Protein AF-A0A2Z6LZP5-F1 (afdb_monomer_lite)

InterPro domains:
  IPR003135 ATP-grasp fold, ATP-dependent carboxylate-amine ligase-type [PF02222] (182-240)
  IPR011761 ATP-grasp fold [PS50975] (180-235)
  IPR013815 ATP-grasp fold, subdomain 1 [G3DSA:3.30.1490.20] (185-241)
  IPR016185 Pre-ATP-grasp domain superfamily [SSF52440] (74-172)
  IPR054350 PurT/PurK-like, preATP-grasp domain [PF22660] (79-174)

Radius of gyration: 32.31 Å; chains: 1; bounding box: 86×67×64 Å

Secondary structure (DSSP, 8-state):
-----------------------------------------------------------------------PPPPSSPEEEE--SHHHHHHHHHHHHTT--EEEEES-TT-TTTTT-SEEEES-TT-HHHHHHHHTT-SEEEES-TTS-HHHHHHHHHTT--BSS-HHHHHHHTSHHHHHHHHHTTT----------SHHHHHHHHHHH-S-EEEE-SSS--TTTTEEEESSGGGGHHHH-

Sequence (241 aa):
MLHTLHTVSSGHTPTSFFPFKSSSVAFHMDQPHLLSFKPKHSHQQPNLTYQASSQQQYPNAVSPRNEESCVHGPSEIIVGVLGGGQLGRMLCQAASEMAIKVIVLDPQENCPASSLAYQHMVGSFDDSTTVQEFAKRCGVLTFEIEHVDAATLEKLEKQGVECQPKASTVRIIQDKYQQKVHFSQHDIPLPEFSRIEDLEGAKKVGERFGYPLMIKSRRLAYDGRGNAVAKSEEELSSAVD

pLDDT: mean 75.95, std 29.01, range [23.55, 98.25]

Organism: Trifolium subterraneum (NCBI:txid3900)

Structure (mmCIF, N/CA/C/O backbone):
data_AF-A0A2Z6LZP5-F1
#
_entry.id   AF-A0A2Z6LZP5-F1
#
loop_
_atom_site.group_PDB
_atom_site.id
_atom_site.type_symbol
_atom_site.label_atom_id
_atom_site.label_alt_id
_atom_site.label_comp_id
_atom_site.label_asym_id
_atom_site.label_entity_id
_atom_site.label_seq_id
_atom_site.pdbx_PDB_ins_code
_atom_site.Cartn_x
_atom_site.Cartn_y
_atom_site.Cartn_z
_atom_site.occupancy
_atom_site.B_iso_or_equiv
_atom_site.auth_seq_id
_atom_site.auth_comp_id
_atom_site.auth_asym_id
_atom_site.auth_atom_id
_atom_site.pdbx_PDB_model_num
ATOM 1 N N . MET A 1 1 ? 14.287 8.177 -15.301 1.00 38.81 1 MET A N 1
ATOM 2 C CA . MET A 1 1 ? 13.022 8.945 -15.049 1.00 38.81 1 MET A CA 1
ATOM 3 C C . MET A 1 1 ? 12.217 9.118 -16.360 1.00 38.81 1 MET A C 1
ATOM 5 O O . MET A 1 1 ? 12.856 9.076 -17.395 1.00 38.81 1 MET A O 1
ATOM 9 N N . LEU A 1 2 ? 10.868 9.261 -16.347 1.00 30.59 2 LEU A N 1
ATOM 10 C CA . LEU A 1 2 ? 9.924 9.630 -17.458 1.00 30.59 2 LEU A CA 1
ATOM 11 C C . LEU A 1 2 ? 9.107 8.533 -18.240 1.00 30.59 2 LEU A C 1
ATOM 13 O O . LEU A 1 2 ? 8.684 7.565 -17.619 1.00 30.59 2 LEU A O 1
ATOM 17 N N . HIS A 1 3 ? 8.698 8.797 -19.508 1.00 32.59 3 HIS A N 1
ATOM 18 C CA . HIS A 1 3 ? 7.449 8.320 -20.164 1.00 32.59 3 HIS A CA 1
ATOM 19 C C . HIS A 1 3 ? 7.547 7.233 -21.286 1.00 32.59 3 HIS A C 1
ATOM 21 O O . HIS A 1 3 ? 7.791 6.092 -20.930 1.00 32.59 3 HIS A O 1
ATOM 27 N N . THR A 1 4 ? 7.314 7.378 -22.611 1.00 39.22 4 THR A N 1
ATOM 28 C CA . THR A 1 4 ? 7.171 8.546 -23.525 1.00 39.22 4 THR A CA 1
ATOM 29 C C . THR A 1 4 ? 5.840 8.589 -24.343 1.00 39.22 4 THR A C 1
ATOM 31 O O . THR A 1 4 ? 4.853 8.999 -23.738 1.00 39.22 4 THR A O 1
ATOM 34 N N . LEU A 1 5 ? 5.749 8.290 -25.664 1.00 39.75 5 LEU A N 1
ATOM 35 C CA . LEU A 1 5 ? 4.696 8.868 -26.561 1.00 39.75 5 LEU A CA 1
ATOM 36 C C . LEU A 1 5 ? 4.228 8.038 -27.794 1.00 39.75 5 LEU A C 1
ATOM 38 O O . LEU A 1 5 ? 4.950 7.170 -28.270 1.00 39.75 5 LEU A O 1
ATOM 42 N N . HIS A 1 6 ? 3.057 8.416 -28.351 1.00 30.19 6 HIS A N 1
ATOM 43 C CA . HIS A 1 6 ? 2.556 8.150 -29.727 1.00 30.19 6 HIS A CA 1
ATOM 44 C C . HIS A 1 6 ? 2.793 9.381 -30.650 1.00 30.19 6 HIS A C 1
ATOM 46 O O . HIS A 1 6 ? 3.113 10.465 -30.163 1.00 30.19 6 HIS A O 1
ATOM 52 N N . THR A 1 7 ? 2.631 9.246 -31.974 1.00 29.09 7 THR A N 1
ATOM 53 C CA . THR A 1 7 ? 3.051 10.239 -32.993 1.00 29.09 7 THR A CA 1
ATOM 54 C C . THR A 1 7 ? 1.959 11.200 -33.501 1.00 29.09 7 THR A C 1
ATOM 56 O O . THR A 1 7 ? 0.814 10.805 -33.705 1.00 29.09 7 THR A O 1
ATOM 59 N N . VAL A 1 8 ? 2.344 12.453 -33.805 1.00 30.64 8 VAL A N 1
ATOM 60 C CA . VAL A 1 8 ? 1.577 13.449 -34.594 1.00 30.64 8 VAL A CA 1
ATOM 61 C C . VAL A 1 8 ? 2.549 14.239 -35.496 1.00 30.64 8 VAL A C 1
ATOM 63 O O . VAL A 1 8 ? 3.723 14.380 -35.159 1.00 30.64 8 VAL A O 1
ATOM 66 N N . SER A 1 9 ? 2.076 14.708 -36.658 1.00 28.09 9 SER A N 1
ATOM 67 C CA . SER A 1 9 ? 2.884 15.377 -37.698 1.00 28.09 9 SER A CA 1
ATOM 68 C C . SER A 1 9 ? 3.398 16.778 -37.314 1.00 28.09 9 SER A C 1
ATOM 70 O O . SER A 1 9 ? 2.881 17.422 -36.402 1.00 28.09 9 SER A O 1
ATOM 72 N N . SER A 1 10 ? 4.416 17.256 -38.034 1.00 32.84 10 SER A N 1
ATOM 73 C CA . SER A 1 10 ? 5.203 18.455 -37.728 1.00 32.84 10 SER A CA 1
ATOM 74 C C . SER A 1 10 ? 4.768 19.731 -38.469 1.00 32.84 10 SER A C 1
ATOM 76 O O . SER A 1 10 ? 4.212 19.702 -39.565 1.00 32.84 10 SER A O 1
ATOM 78 N N . GLY A 1 11 ? 5.102 20.878 -37.869 1.00 25.11 11 GLY A N 1
ATOM 79 C CA . GLY A 1 11 ? 5.057 22.217 -38.464 1.00 25.11 11 GLY A CA 1
ATOM 80 C C . GLY A 1 11 ? 5.984 23.158 -37.682 1.00 25.11 11 GLY A 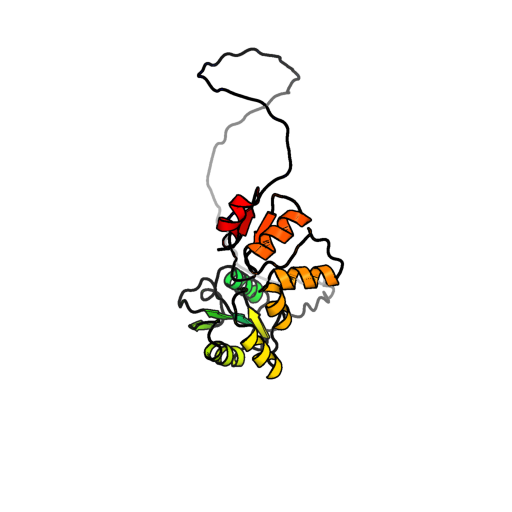C 1
ATOM 81 O O . GLY A 1 11 ? 6.156 22.985 -36.476 1.00 25.11 11 GLY A O 1
ATOM 82 N N . HIS A 1 12 ? 6.637 24.112 -38.348 1.00 29.81 12 HIS A N 1
ATOM 83 C CA . HIS A 1 12 ? 7.703 24.938 -37.760 1.00 29.81 12 HIS A CA 1
ATOM 84 C C . HIS A 1 12 ? 7.385 26.439 -37.834 1.00 29.81 12 HIS A C 1
ATOM 86 O O . HIS A 1 12 ? 7.243 26.944 -38.937 1.00 29.81 12 HIS A O 1
ATOM 92 N N . THR A 1 13 ? 7.384 27.105 -36.662 1.00 29.97 13 THR A N 1
ATOM 93 C CA . THR A 1 13 ? 7.957 28.449 -36.336 1.00 29.97 13 THR A CA 1
ATOM 94 C C . THR A 1 13 ? 7.671 29.693 -37.218 1.00 29.97 13 THR A C 1
ATOM 96 O O . THR A 1 13 ? 7.392 29.555 -38.400 1.00 29.97 13 THR A O 1
ATOM 99 N N . PRO A 1 14 ? 7.895 30.942 -36.735 1.00 37.12 14 PRO A N 1
ATOM 100 C CA . PRO A 1 14 ? 8.129 31.427 -35.364 1.00 37.12 14 PRO A CA 1
ATOM 101 C C . PRO A 1 14 ? 7.100 32.502 -34.918 1.00 37.12 14 PRO A C 1
ATOM 103 O O . PRO A 1 14 ? 6.197 32.880 -35.658 1.00 37.12 14 PRO A O 1
ATOM 106 N N . THR A 1 15 ? 7.253 33.037 -33.703 1.00 26.67 15 THR A N 1
ATOM 107 C CA . THR A 1 15 ? 6.444 34.149 -33.160 1.00 26.67 15 THR A CA 1
ATOM 108 C C . THR A 1 15 ? 7.071 35.529 -33.390 1.00 26.67 15 THR A C 1
ATOM 110 O O . THR A 1 15 ? 8.252 35.719 -33.101 1.00 26.67 15 THR A O 1
ATOM 113 N N . SER A 1 16 ? 6.261 36.527 -33.763 1.00 27.62 16 SER A N 1
ATOM 114 C CA . SER A 1 16 ? 6.603 37.962 -33.708 1.00 27.62 16 SER A CA 1
ATOM 115 C C . SER A 1 16 ? 5.388 38.822 -33.300 1.00 27.62 16 SER A C 1
ATOM 117 O O . SER A 1 16 ? 4.273 38.316 -33.197 1.00 27.62 16 SER A O 1
ATOM 119 N N . PHE A 1 17 ? 5.605 40.108 -33.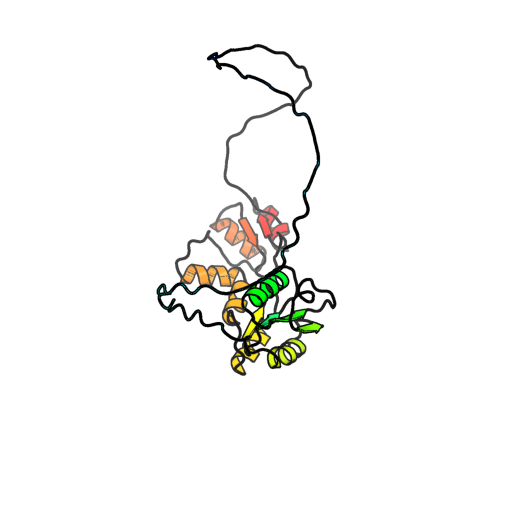002 1.00 25.72 17 PHE A N 1
ATOM 120 C CA . PHE A 1 17 ? 4.623 41.003 -32.359 1.00 25.72 17 PHE A CA 1
ATOM 121 C C . PHE A 1 17 ? 3.464 41.487 -33.268 1.00 25.72 17 PHE A C 1
ATOM 123 O O . PHE A 1 17 ? 3.626 41.574 -34.479 1.00 25.72 17 PHE A O 1
ATOM 130 N N . PHE A 1 18 ? 2.340 41.838 -32.609 1.00 26.00 18 PHE A N 1
ATOM 131 C CA . PHE A 1 18 ? 1.276 42.840 -32.891 1.00 26.00 18 PHE A CA 1
ATOM 132 C C . PHE A 1 18 ? 1.229 43.581 -34.262 1.00 26.00 18 PHE A C 1
ATOM 134 O O . PHE A 1 18 ? 2.281 43.969 -34.763 1.00 26.00 18 PHE A O 1
ATOM 141 N N . PRO A 1 19 ? 0.031 43.968 -34.793 1.00 29.34 19 PRO A N 1
ATOM 142 C CA . PRO A 1 19 ? -1.140 44.391 -34.004 1.00 29.34 19 PRO A CA 1
ATOM 143 C C . PRO A 1 19 ? -2.544 43.974 -34.520 1.00 29.34 19 PRO A C 1
ATOM 145 O O . PRO A 1 19 ? -2.727 43.263 -35.502 1.00 29.34 19 PRO A O 1
ATOM 148 N N . PHE A 1 20 ? -3.553 44.494 -33.818 1.00 27.72 20 PHE A N 1
ATOM 149 C CA . PHE A 1 20 ? -4.999 44.410 -34.052 1.00 27.72 20 PHE A CA 1
ATOM 150 C C . PHE A 1 20 ? -5.454 45.004 -35.407 1.00 27.72 20 PHE A C 1
ATOM 152 O O . PHE A 1 20 ? -5.112 46.149 -35.713 1.00 27.72 20 PHE A O 1
ATOM 159 N N . LYS A 1 21 ? -6.338 44.316 -36.151 1.00 25.70 21 LYS A N 1
ATOM 160 C CA . LYS A 1 21 ? -7.346 44.968 -37.018 1.00 25.70 21 LYS A CA 1
ATOM 161 C C . LYS A 1 21 ? -8.521 44.048 -37.372 1.00 25.70 21 LYS A C 1
ATOM 163 O O . LYS A 1 21 ? -8.384 42.833 -37.396 1.00 25.70 21 LYS A O 1
ATOM 168 N N . SER A 1 22 ? -9.678 44.664 -37.615 1.00 26.55 22 SER A N 1
ATOM 169 C CA . SER A 1 22 ? -10.965 44.000 -37.860 1.00 26.55 22 SER A CA 1
ATOM 170 C C . SER A 1 22 ? -11.285 43.877 -39.353 1.00 26.55 22 SER A C 1
ATOM 172 O O . SER A 1 22 ? -10.973 44.781 -40.128 1.00 26.55 22 SER A O 1
ATOM 174 N N . SER A 1 23 ? -11.989 42.808 -39.725 1.00 27.50 23 SER A N 1
ATOM 175 C CA . SER A 1 23 ? -12.936 42.800 -40.847 1.00 27.50 23 SER A CA 1
ATOM 176 C C . SER A 1 23 ? -14.073 41.823 -40.527 1.00 27.50 23 SER A C 1
ATOM 178 O O . SER A 1 23 ? -13.865 40.856 -39.794 1.00 27.50 23 SER A O 1
ATOM 180 N N . SER A 1 24 ? -15.285 42.109 -41.002 1.00 24.14 24 SER A N 1
ATOM 181 C CA . SER A 1 24 ? -16.506 41.390 -40.627 1.00 24.14 24 SER A CA 1
ATOM 182 C C . SER A 1 24 ? -17.051 40.517 -41.756 1.00 24.14 24 SER A C 1
ATOM 184 O O . SER A 1 24 ? -16.967 40.864 -42.931 1.00 24.14 24 SER A O 1
ATOM 186 N N . VAL A 1 25 ? -17.726 39.433 -41.372 1.00 25.88 25 VAL A N 1
ATOM 187 C CA . VAL A 1 25 ? -18.829 38.851 -42.145 1.00 25.88 25 VAL A CA 1
ATOM 188 C C . VAL A 1 25 ? -20.002 38.720 -41.180 1.00 25.88 25 VAL A C 1
ATOM 190 O O . VAL A 1 25 ? -19.838 38.204 -40.076 1.00 25.88 25 VAL A O 1
ATOM 193 N N . ALA A 1 26 ? -21.163 39.249 -41.560 1.00 24.47 26 ALA A N 1
ATOM 194 C CA . ALA A 1 26 ? -22.356 39.246 -40.722 1.00 24.47 26 ALA A CA 1
ATOM 195 C C . ALA A 1 26 ? -23.309 38.115 -41.123 1.00 24.47 26 ALA A C 1
ATOM 197 O O . ALA A 1 26 ? -23.473 37.831 -42.307 1.00 24.47 26 ALA A O 1
ATOM 198 N N . PHE A 1 27 ? -24.000 37.549 -40.135 1.00 25.12 27 PHE A N 1
ATOM 199 C CA . PHE A 1 27 ? -25.287 36.884 -40.324 1.00 25.12 27 PHE A CA 1
ATOM 200 C C . PHE A 1 27 ? -26.298 37.496 -39.352 1.00 25.12 27 PHE A C 1
ATOM 202 O O . PHE A 1 27 ? -25.933 37.962 -38.273 1.00 25.12 27 PHE A O 1
ATOM 209 N N . HIS A 1 28 ? -27.554 37.571 -39.784 1.00 23.55 28 HIS A N 1
ATOM 210 C CA . HIS A 1 28 ? -28.566 38.466 -39.230 1.00 23.55 28 HIS A CA 1
ATOM 211 C C . HIS A 1 28 ? -29.926 37.764 -39.218 1.00 23.55 28 HIS A C 1
ATOM 213 O O . HIS A 1 28 ? -30.346 37.248 -40.251 1.00 23.55 28 HIS A O 1
ATOM 219 N N . MET A 1 29 ? -30.587 37.744 -38.058 1.00 25.78 29 MET A N 1
ATOM 220 C CA . MET A 1 29 ? -32.018 37.463 -37.885 1.00 25.78 29 MET A CA 1
ATOM 221 C C . MET A 1 29 ? -32.476 38.002 -36.518 1.00 25.78 29 MET A C 1
ATOM 223 O O . MET A 1 29 ? -31.673 38.098 -35.587 1.00 25.78 29 MET A O 1
ATOM 227 N N . ASP A 1 30 ? -33.741 38.412 -36.429 1.00 26.77 30 ASP A N 1
ATOM 228 C CA . ASP A 1 30 ? -34.213 39.385 -35.434 1.00 26.77 30 ASP A CA 1
ATOM 229 C C . ASP A 1 30 ? -34.651 38.836 -34.063 1.00 26.77 30 ASP A C 1
ATOM 231 O O . ASP A 1 30 ? -35.022 37.674 -33.898 1.00 26.77 30 ASP A O 1
ATOM 235 N N . GLN A 1 31 ? -34.702 39.752 -33.088 1.00 34.59 31 GLN A N 1
ATOM 236 C CA . GLN A 1 31 ? -35.501 39.637 -31.862 1.00 34.59 31 GLN A CA 1
ATOM 237 C C . GLN A 1 31 ? -36.771 40.503 -31.943 1.00 34.59 31 GLN A C 1
ATOM 239 O O . GLN A 1 31 ? -36.709 41.614 -32.470 1.00 34.59 31 GLN A O 1
ATOM 244 N N . PRO A 1 32 ? -37.857 40.106 -31.255 1.00 35.53 32 PRO A N 1
ATOM 245 C CA . PRO A 1 32 ? -38.904 41.032 -30.823 1.00 35.53 32 PRO A CA 1
ATOM 246 C C . PRO A 1 32 ? -38.826 41.358 -29.312 1.00 35.53 32 PRO A C 1
ATOM 248 O O . PRO A 1 32 ? -39.168 40.542 -28.465 1.00 35.53 32 PRO A O 1
ATOM 251 N N . HIS A 1 33 ? -38.443 42.604 -29.020 1.00 28.67 33 HIS A N 1
ATOM 252 C CA . HIS A 1 33 ? -38.922 43.483 -27.931 1.00 28.67 33 HIS A CA 1
ATOM 253 C C . HIS A 1 33 ? -38.911 43.040 -26.445 1.00 28.67 33 HIS A C 1
ATOM 255 O O . HIS A 1 33 ? -39.724 42.241 -25.987 1.00 28.67 33 HIS A O 1
ATOM 261 N N . LEU A 1 34 ? -38.128 43.770 -25.634 1.00 24.89 34 LEU A N 1
ATOM 262 C CA . LEU A 1 34 ? -38.384 43.951 -24.196 1.00 24.89 34 LEU A CA 1
ATOM 263 C C . LEU A 1 34 ? -39.475 45.010 -23.941 1.00 24.89 34 LEU A C 1
ATOM 265 O O . LEU A 1 34 ? -39.556 46.013 -24.649 1.00 24.89 34 LEU A O 1
ATOM 269 N N . LEU A 1 35 ? -40.175 44.875 -22.810 1.00 25.08 35 LEU A N 1
ATOM 270 C CA . LEU A 1 35 ? -40.745 45.999 -22.056 1.00 25.08 35 LEU A CA 1
ATOM 271 C C . LEU A 1 35 ? -40.148 46.022 -20.640 1.00 25.08 35 LEU A C 1
ATOM 273 O O . LEU A 1 35 ? -39.808 44.981 -20.083 1.00 25.08 35 LEU A O 1
ATOM 277 N N . SER A 1 36 ? -39.977 47.219 -20.075 1.00 25.73 36 SER A N 1
ATOM 278 C CA . SER A 1 36 ? -39.199 47.461 -18.851 1.00 25.73 36 SER A CA 1
ATOM 279 C C . SER A 1 36 ? -40.012 48.223 -17.810 1.00 25.73 36 SER A C 1
ATOM 281 O O . SER A 1 36 ? -40.661 49.210 -18.152 1.00 25.73 36 SER A O 1
ATOM 283 N N . PHE A 1 37 ? -39.927 47.816 -16.539 1.00 25.64 37 PHE A N 1
ATOM 284 C CA . PHE A 1 37 ? -40.420 48.593 -15.398 1.00 25.64 37 PHE A CA 1
ATOM 285 C C . PHE A 1 37 ? -39.475 48.505 -14.190 1.00 25.64 37 PHE A C 1
ATOM 287 O O . PHE A 1 37 ? -38.773 47.515 -13.992 1.00 25.64 37 PHE A O 1
ATOM 294 N N . LYS A 1 38 ? -39.430 49.585 -13.398 1.00 27.95 38 LYS A N 1
ATOM 295 C CA . LYS A 1 38 ? -38.502 49.778 -12.266 1.00 27.95 38 LYS A CA 1
ATOM 296 C C . LYS A 1 38 ? -39.159 49.432 -10.915 1.00 27.95 38 LYS A C 1
ATOM 298 O O . LYS A 1 38 ? -40.362 49.644 -10.774 1.00 27.95 38 LYS A O 1
ATOM 303 N N . PRO A 1 39 ? -38.390 48.976 -9.906 1.00 34.12 39 PRO A N 1
ATOM 304 C CA . PRO A 1 39 ? -38.912 48.628 -8.581 1.00 34.12 39 PRO A CA 1
ATOM 305 C C . PRO A 1 39 ? -39.214 49.862 -7.716 1.00 34.12 39 PRO A C 1
ATOM 307 O O . PRO A 1 39 ? -38.564 50.901 -7.862 1.00 34.12 39 PRO A O 1
ATOM 310 N N . LYS A 1 40 ? -40.157 49.738 -6.767 1.00 26.38 40 LYS A N 1
ATOM 311 C CA . LYS A 1 40 ? -40.421 50.760 -5.737 1.00 26.38 40 LYS A CA 1
ATOM 312 C C . LYS A 1 40 ? -41.258 50.228 -4.557 1.00 26.38 40 LYS A C 1
ATOM 314 O O . LYS A 1 40 ? -42.334 49.701 -4.799 1.00 26.38 40 LYS A O 1
ATOM 319 N N . HIS A 1 41 ? -40.806 50.512 -3.324 1.00 29.45 41 HIS A N 1
ATOM 320 C CA . HIS A 1 41 ? -41.516 50.347 -2.030 1.00 29.45 41 HIS A CA 1
ATOM 321 C C . HIS A 1 41 ? -41.903 48.900 -1.618 1.00 29.45 41 HIS A C 1
ATOM 323 O O . HIS A 1 41 ? -42.084 48.040 -2.466 1.00 29.45 41 HIS A O 1
ATOM 329 N N . SER A 1 42 ? -42.076 48.546 -0.335 1.00 28.09 42 SER A N 1
ATOM 330 C CA . SER A 1 42 ? -41.466 49.014 0.935 1.00 28.09 42 SER A CA 1
ATOM 331 C C . SER A 1 42 ? -41.785 48.001 2.056 1.00 28.09 42 SER A C 1
ATOM 333 O O . SER A 1 42 ? -42.776 47.284 1.955 1.00 28.09 42 SER A O 1
ATOM 335 N N . HIS A 1 43 ? -40.998 47.948 3.139 1.00 30.67 43 HIS A N 1
ATOM 336 C CA . HIS A 1 43 ? -41.269 47.054 4.280 1.00 30.67 43 HIS A CA 1
ATOM 337 C C . HIS A 1 43 ? -42.615 47.325 4.973 1.00 30.67 43 HIS A C 1
ATOM 339 O O . HIS A 1 43 ? -42.885 48.464 5.347 1.00 30.67 43 HIS A O 1
ATOM 345 N N . GLN A 1 44 ? -43.344 46.252 5.300 1.00 28.48 44 GLN A N 1
ATOM 346 C CA . GLN A 1 44 ? -44.074 46.093 6.568 1.00 28.48 44 GLN A CA 1
ATOM 347 C C . GLN A 1 44 ? -44.404 44.606 6.806 1.00 28.48 44 GLN A C 1
ATOM 349 O O . GLN A 1 44 ? -44.924 43.937 5.918 1.00 28.48 44 GLN A O 1
ATOM 354 N N . GLN A 1 45 ? -44.099 44.088 8.001 1.00 31.48 45 GLN A N 1
ATOM 355 C CA . GLN A 1 45 ? -44.578 42.784 8.480 1.00 31.48 45 GLN A CA 1
ATOM 356 C C . GLN A 1 45 ? -45.701 43.011 9.505 1.00 31.48 45 GLN A C 1
ATOM 358 O O . GLN A 1 45 ? -45.466 43.722 10.485 1.00 31.48 45 GLN A O 1
ATOM 363 N N . PRO A 1 46 ? -46.889 42.404 9.344 1.00 32.16 46 PRO A N 1
ATOM 364 C CA . PRO A 1 46 ? -47.867 42.316 10.419 1.00 32.16 46 PRO A CA 1
ATOM 365 C C . PRO A 1 46 ? -47.533 41.139 11.350 1.00 32.16 46 PRO A C 1
ATOM 367 O O . PRO A 1 46 ? -47.413 39.998 10.906 1.00 32.16 46 PRO A O 1
ATOM 370 N N . ASN A 1 47 ? -47.424 41.403 12.654 1.00 36.12 47 ASN A N 1
ATOM 371 C CA . ASN A 1 47 ? -47.473 40.346 13.667 1.00 36.12 47 ASN A CA 1
ATOM 372 C C . ASN A 1 47 ? -48.913 39.833 13.800 1.00 36.12 47 ASN A C 1
ATOM 374 O O . ASN A 1 47 ? -49.831 40.639 13.941 1.00 36.12 47 ASN A O 1
ATOM 378 N N . LEU A 1 48 ? -49.100 38.511 13.842 1.00 28.34 48 LEU A N 1
ATOM 379 C CA . LEU A 1 48 ? -50.356 37.887 14.263 1.00 28.34 48 LEU A CA 1
ATOM 380 C C . LEU A 1 48 ? -50.077 36.773 15.274 1.00 28.34 48 LEU A C 1
ATOM 382 O O . LEU A 1 48 ? -49.602 35.691 14.938 1.00 28.34 48 LEU A O 1
ATOM 386 N N . THR A 1 49 ? -50.378 37.073 16.534 1.00 28.80 49 THR A N 1
ATOM 387 C CA . THR A 1 49 ? -50.405 36.126 17.649 1.00 28.80 49 THR A CA 1
ATOM 388 C C . THR A 1 49 ? -51.527 35.107 17.471 1.00 28.80 49 THR A C 1
ATOM 390 O O . THR A 1 49 ? -52.652 35.467 17.136 1.00 28.80 49 THR A O 1
ATOM 393 N N . TYR A 1 50 ? -51.246 33.842 17.786 1.00 26.52 50 TYR A N 1
ATOM 394 C CA . TYR A 1 50 ? -52.270 32.807 17.932 1.00 26.52 50 TYR A CA 1
ATOM 395 C C . TYR A 1 50 ? -52.540 32.529 19.413 1.00 26.52 50 TYR A C 1
ATOM 397 O O . TYR A 1 50 ? -51.639 32.138 20.155 1.00 26.52 50 TYR A O 1
ATOM 405 N N . GLN A 1 51 ? -53.795 32.694 19.830 1.00 31.77 51 GLN A N 1
ATOM 406 C CA . GLN A 1 51 ? -54.339 32.066 21.035 1.00 31.77 51 GLN A CA 1
ATOM 407 C C . GLN A 1 51 ? -55.250 30.898 20.635 1.00 31.77 51 GLN A C 1
ATOM 409 O O . GLN A 1 51 ? -55.756 30.836 19.515 1.00 31.77 51 GLN A O 1
ATOM 414 N N . ALA A 1 52 ? -55.398 29.930 21.536 1.00 31.44 52 ALA A N 1
ATOM 415 C CA . ALA A 1 52 ? -56.051 28.656 21.255 1.00 31.44 52 ALA A CA 1
ATOM 416 C C . ALA A 1 52 ? -57.588 28.737 21.308 1.00 31.44 52 ALA A C 1
ATOM 418 O O . ALA A 1 52 ? -58.144 29.587 22.002 1.00 31.44 52 ALA A O 1
ATOM 419 N N . SER A 1 53 ? -58.281 27.751 20.722 1.00 30.08 53 SER A N 1
ATOM 420 C CA . SER A 1 53 ? -58.945 26.697 21.525 1.00 30.08 53 SER A CA 1
ATOM 421 C C . SER A 1 53 ? -59.921 25.810 20.730 1.00 30.08 53 SER A C 1
ATOM 423 O O . SER A 1 53 ? -60.378 26.160 19.646 1.00 30.08 53 SER A O 1
ATOM 425 N N . SER A 1 54 ? -60.307 24.699 21.372 1.00 31.50 54 SER A N 1
ATOM 426 C CA . SER A 1 54 ? -61.456 23.825 21.071 1.00 31.50 54 SER A CA 1
ATOM 427 C C . SER A 1 54 ? -61.337 22.842 19.893 1.00 31.50 54 SER A C 1
ATOM 429 O O . SER A 1 54 ? -60.415 22.891 19.085 1.00 31.50 54 SER A O 1
ATOM 431 N N . GLN A 1 55 ? -62.225 21.843 19.907 1.00 41.28 55 GLN A N 1
ATOM 432 C CA . GLN A 1 55 ? -62.115 20.575 19.179 1.00 41.28 55 GLN A CA 1
ATOM 433 C C . GLN A 1 55 ? -63.170 20.478 18.070 1.00 41.28 55 GLN A C 1
ATOM 435 O O . GLN A 1 55 ? -64.331 20.799 18.311 1.00 41.28 55 GLN A O 1
ATOM 440 N N . GLN A 1 56 ? -62.815 19.895 16.922 1.00 31.94 56 GLN A N 1
ATOM 441 C CA . GLN A 1 56 ? -63.769 19.224 16.029 1.00 31.94 56 GLN A CA 1
ATOM 442 C C . GLN A 1 56 ? -63.156 17.929 15.485 1.00 31.94 56 GLN A C 1
ATOM 444 O O . GLN A 1 56 ? -61.979 17.884 15.132 1.00 31.94 56 GLN A O 1
ATOM 449 N N . GLN A 1 57 ? -63.954 16.861 15.460 1.00 36.53 57 GLN A N 1
ATOM 450 C CA . GLN A 1 57 ? -63.538 15.535 15.003 1.00 36.53 57 GLN A CA 1
ATOM 451 C C . GLN A 1 57 ? -63.769 15.385 13.497 1.00 36.53 57 GLN A C 1
ATOM 453 O O . GLN A 1 57 ? -64.849 15.705 13.007 1.00 36.53 57 GLN A O 1
ATOM 458 N N . TYR A 1 58 ? -62.802 14.795 12.794 1.00 27.75 58 TYR A N 1
ATOM 459 C CA . TYR A 1 58 ? -62.976 14.291 11.431 1.00 27.75 58 TYR A CA 1
ATOM 460 C C . TYR A 1 58 ? -62.434 12.857 11.350 1.00 27.75 58 TYR A C 1
ATOM 462 O O . TYR A 1 58 ? -61.229 12.664 11.520 1.00 27.75 58 TYR A O 1
ATOM 470 N N . PRO A 1 59 ? -63.279 11.841 11.102 1.00 43.19 59 PRO A N 1
ATOM 471 C CA . PRO A 1 59 ? -62.812 10.491 10.828 1.00 43.19 59 PRO A CA 1
ATOM 472 C C . PRO A 1 59 ? -62.423 10.377 9.349 1.00 43.19 59 PRO A C 1
ATOM 474 O O . PRO A 1 59 ? -63.273 10.480 8.470 1.00 43.19 59 PRO A O 1
ATOM 477 N N . ASN A 1 60 ? -61.146 10.134 9.065 1.00 34.16 60 ASN A N 1
ATOM 478 C CA . ASN A 1 60 ? -60.699 9.660 7.755 1.00 34.16 60 ASN A CA 1
ATOM 479 C C . ASN A 1 60 ? -59.538 8.681 7.933 1.00 34.16 60 ASN A C 1
ATOM 481 O O . ASN A 1 60 ? -58.669 8.880 8.782 1.00 34.16 60 ASN A O 1
ATOM 485 N N . ALA A 1 61 ? -59.560 7.593 7.164 1.00 47.94 61 ALA A N 1
ATOM 486 C CA . ALA A 1 61 ? -58.648 6.477 7.360 1.00 47.94 61 ALA A CA 1
ATOM 487 C C . ALA A 1 61 ? -57.220 6.831 6.921 1.00 47.94 61 ALA A C 1
ATOM 489 O O . ALA A 1 61 ? -56.964 7.094 5.747 1.00 47.94 61 ALA A O 1
ATOM 490 N N . VAL A 1 62 ? -56.278 6.773 7.862 1.00 37.69 62 VAL A N 1
ATOM 491 C CA . VAL A 1 62 ? -54.850 6.702 7.544 1.00 37.69 62 VAL A CA 1
ATOM 492 C C . VAL A 1 62 ? -54.523 5.236 7.286 1.00 37.69 62 VAL A C 1
ATOM 494 O O . VAL A 1 62 ? -54.502 4.435 8.220 1.00 37.69 62 VAL A O 1
ATOM 497 N N . SER A 1 63 ? -54.282 4.875 6.025 1.00 43.09 63 SER A N 1
ATOM 498 C CA . SER A 1 63 ? -53.731 3.559 5.683 1.00 43.09 63 SER A CA 1
ATOM 499 C C . SER A 1 63 ? -52.418 3.340 6.444 1.00 43.09 63 SER A C 1
ATOM 501 O O . SER A 1 63 ? -51.588 4.257 6.464 1.00 43.09 63 SER A O 1
ATOM 503 N N . PRO A 1 64 ? -52.181 2.160 7.047 1.00 40.81 64 PRO A N 1
ATOM 504 C CA . PRO A 1 64 ? -50.901 1.880 7.676 1.00 40.81 64 PRO A CA 1
ATOM 505 C C . PRO A 1 64 ? -49.810 1.915 6.604 1.00 40.81 64 PRO A C 1
ATOM 507 O O . PRO A 1 64 ? -49.811 1.110 5.670 1.00 40.81 64 PRO A O 1
ATOM 510 N N . ARG A 1 65 ? -48.870 2.856 6.730 1.00 41.09 65 ARG A N 1
ATOM 511 C CA . ARG A 1 65 ? -47.606 2.777 5.997 1.00 41.09 65 ARG A CA 1
ATOM 512 C C . ARG A 1 65 ? -46.781 1.670 6.638 1.00 41.09 65 ARG A C 1
ATOM 514 O O . ARG A 1 65 ? -46.024 1.924 7.569 1.00 41.09 65 ARG A O 1
ATOM 521 N N . ASN A 1 66 ? -46.946 0.453 6.120 1.00 47.19 66 ASN A N 1
ATOM 522 C CA . ASN A 1 66 ? -46.030 -0.665 6.343 1.00 47.19 66 ASN A CA 1
ATOM 523 C C . ASN A 1 66 ? -44.706 -0.404 5.605 1.00 47.19 66 ASN A C 1
ATOM 525 O O . ASN A 1 66 ? -44.326 -1.117 4.682 1.00 47.19 66 ASN A O 1
ATOM 529 N N . GLU A 1 67 ? -44.010 0.637 6.041 1.00 46.50 67 GLU A N 1
ATOM 530 C CA . GLU A 1 67 ? -42.579 0.798 5.852 1.00 46.50 67 GLU A CA 1
ATOM 531 C C . GLU A 1 67 ? -41.962 0.735 7.245 1.00 46.50 67 GLU A C 1
ATOM 533 O O . GLU A 1 67 ? -41.656 1.749 7.871 1.00 46.50 67 GLU A O 1
ATOM 538 N N . GLU A 1 68 ? -41.794 -0.494 7.742 1.00 45.69 68 GLU A N 1
ATOM 539 C CA . GLU A 1 68 ? -40.815 -0.783 8.788 1.00 45.69 68 GLU A CA 1
ATOM 540 C C . GLU A 1 68 ? -39.417 -0.582 8.188 1.00 45.69 68 GLU A C 1
ATOM 542 O O . GLU A 1 68 ? -38.679 -1.530 7.922 1.00 45.69 68 GLU A O 1
ATOM 547 N N . SER A 1 69 ? -39.046 0.678 7.944 1.00 46.91 69 SER A N 1
ATOM 548 C CA . SER A 1 69 ? -37.652 1.043 7.751 1.00 46.91 69 SER A CA 1
ATOM 549 C C . SER A 1 69 ? -36.934 0.653 9.035 1.00 46.91 69 SER A C 1
ATOM 551 O O . SER A 1 69 ? -37.115 1.303 10.070 1.00 46.91 69 SER A O 1
ATOM 553 N N . CYS A 1 70 ? -36.183 -0.446 8.997 1.00 37.78 70 CYS A N 1
ATOM 554 C CA . CYS A 1 70 ? -35.451 -0.929 10.150 1.00 37.78 70 CYS A CA 1
ATOM 555 C C . CYS A 1 70 ? -34.405 0.120 10.534 1.00 37.78 70 CYS A C 1
ATOM 557 O O . CYS A 1 70 ? -33.336 0.204 9.931 1.00 37.78 70 CYS A O 1
ATOM 559 N N . VAL A 1 71 ? -34.734 0.933 11.542 1.00 51.47 71 VAL A N 1
ATOM 560 C CA . VAL A 1 71 ? -33.795 1.850 12.188 1.00 51.47 71 VAL A CA 1
ATOM 561 C C . VAL A 1 71 ? -32.781 0.977 12.914 1.00 51.47 71 VAL A C 1
ATOM 563 O O . VAL A 1 71 ? -32.952 0.622 14.080 1.00 51.47 71 VAL A O 1
ATOM 566 N N . HIS A 1 72 ? -31.762 0.545 12.174 1.00 58.12 72 HIS A N 1
ATOM 567 C CA . HIS A 1 72 ? -30.638 -0.181 12.726 1.00 58.12 72 HIS A CA 1
ATOM 568 C C . HIS A 1 72 ? -30.017 0.693 13.815 1.00 58.12 72 HIS A C 1
ATOM 570 O O . HIS A 1 72 ? -29.661 1.849 13.580 1.00 58.12 72 HIS A O 1
ATOM 576 N N . GLY A 1 73 ? -29.948 0.145 15.030 1.00 62.59 73 GLY A N 1
ATOM 577 C CA . GLY A 1 73 ? -29.241 0.789 16.128 1.00 62.59 73 GLY A CA 1
ATOM 578 C C . GLY A 1 73 ? -27.755 0.974 15.792 1.00 62.59 73 GLY A C 1
ATOM 579 O O . GLY A 1 73 ? -27.261 0.361 14.841 1.00 62.59 73 GLY A O 1
ATOM 580 N N . PRO A 1 74 ? -27.030 1.797 16.569 1.00 65.44 74 PRO A N 1
ATOM 581 C CA . PRO A 1 74 ? -25.605 2.016 16.350 1.00 65.44 74 PRO A CA 1
ATOM 582 C C . PRO A 1 74 ? -24.852 0.683 16.298 1.00 65.44 74 PRO A C 1
ATOM 584 O O . PRO A 1 74 ? -25.076 -0.196 17.130 1.00 65.44 74 PRO A O 1
ATOM 587 N N . SER A 1 75 ? -23.949 0.532 15.328 1.00 71.75 75 SER A N 1
ATOM 588 C CA . SER A 1 75 ? -23.205 -0.718 15.154 1.00 71.75 75 SER A CA 1
ATOM 589 C C . SER A 1 75 ? -22.341 -1.012 16.380 1.00 71.75 75 SER A C 1
ATOM 591 O O . SER A 1 75 ? -21.528 -0.179 16.787 1.00 71.75 75 SER A O 1
ATOM 593 N N . GLU A 1 76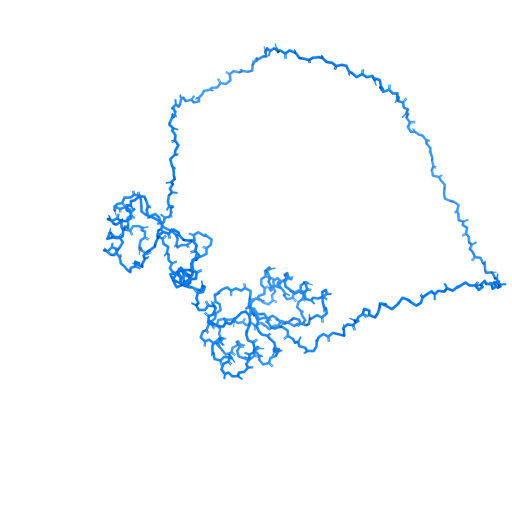 ? -22.460 -2.212 16.949 1.00 85.19 76 GLU A N 1
ATOM 594 C CA . GLU A 1 76 ? -21.501 -2.723 17.941 1.00 85.19 76 GLU A CA 1
ATOM 595 C C . GLU A 1 76 ? -20.237 -3.314 17.297 1.00 85.19 76 GLU A C 1
ATOM 597 O O . GLU A 1 76 ? -19.216 -3.464 17.964 1.00 85.19 76 GLU A O 1
ATOM 602 N N . ILE A 1 77 ? -20.250 -3.558 15.981 1.00 91.06 77 ILE A N 1
ATOM 603 C CA . ILE A 1 77 ? -19.030 -3.821 15.212 1.00 91.06 77 ILE A CA 1
ATOM 604 C C . ILE A 1 77 ? -18.323 -2.483 14.969 1.00 91.06 77 ILE A C 1
ATOM 606 O O . ILE A 1 77 ? -18.868 -1.593 14.310 1.00 91.06 77 ILE A O 1
ATOM 610 N N . ILE A 1 78 ? -17.105 -2.366 15.497 1.00 96.62 78 ILE A N 1
ATOM 611 C CA . ILE A 1 78 ? -16.197 -1.238 15.268 1.00 96.62 78 ILE A CA 1
ATOM 612 C C . ILE A 1 78 ? -15.344 -1.515 14.024 1.00 96.62 78 ILE A C 1
ATOM 614 O O . ILE A 1 78 ? -14.730 -2.580 13.917 1.00 96.62 78 ILE A O 1
ATOM 618 N N . VAL A 1 79 ? -15.261 -0.543 13.117 1.00 98.06 79 VAL A N 1
ATOM 619 C CA . VAL A 1 79 ? -14.323 -0.555 11.984 1.00 98.06 79 VAL A CA 1
ATOM 620 C C . VAL A 1 79 ? -13.019 0.109 12.420 1.00 98.06 79 VAL A C 1
ATOM 622 O O . VAL A 1 79 ? -13.023 1.279 12.796 1.00 98.06 79 VAL A O 1
ATOM 625 N N . GLY A 1 80 ? -11.904 -0.612 12.366 1.00 98.06 80 GLY A N 1
ATOM 626 C CA . GLY A 1 80 ? -10.570 -0.027 12.501 1.00 98.06 80 GLY A CA 1
ATOM 627 C C . GLY A 1 80 ? -10.011 0.384 11.145 1.00 98.06 80 GLY A C 1
ATOM 628 O O . GLY A 1 80 ? -10.068 -0.412 10.213 1.00 98.06 80 GLY A O 1
ATOM 629 N N . VAL A 1 81 ? -9.435 1.581 11.034 1.00 98.19 81 VAL A N 1
ATOM 630 C CA . VAL A 1 81 ? -8.719 2.047 9.835 1.00 98.19 81 VAL A CA 1
ATOM 631 C C . VAL A 1 81 ? -7.251 2.296 10.172 1.00 98.19 81 VAL A C 1
ATOM 633 O O . VAL A 1 81 ? -6.941 3.036 11.106 1.00 98.19 81 VAL A O 1
ATOM 636 N N . LEU A 1 82 ? -6.344 1.690 9.407 1.00 97.31 82 LEU A N 1
ATOM 637 C CA . LEU A 1 82 ? -4.923 2.045 9.401 1.00 97.31 82 LEU A CA 1
ATOM 638 C C . LEU A 1 82 ? -4.701 3.237 8.455 1.00 97.31 82 LEU A C 1
ATOM 640 O O . LEU A 1 82 ? -4.975 3.125 7.258 1.00 97.31 82 LEU A O 1
ATOM 644 N N . GLY A 1 83 ? -4.201 4.352 8.987 1.00 96.75 83 GLY A N 1
ATOM 645 C CA . GLY A 1 83 ? -4.139 5.649 8.308 1.00 96.75 83 GLY A CA 1
ATOM 646 C C . GLY A 1 83 ? -5.305 6.562 8.703 1.00 96.75 83 GLY A C 1
ATOM 647 O O . GLY A 1 83 ? -6.457 6.131 8.792 1.00 96.75 83 GLY A O 1
ATOM 648 N N . GLY A 1 84 ? -4.988 7.827 8.984 1.00 97.06 84 GLY A N 1
ATOM 649 C CA . GLY A 1 84 ? -5.929 8.873 9.389 1.00 97.06 84 GLY A CA 1
ATOM 650 C C . GLY A 1 84 ? -5.905 10.107 8.480 1.00 97.06 84 GLY A C 1
ATOM 651 O O . GLY A 1 84 ? -6.219 11.206 8.932 1.00 97.06 84 GLY A O 1
ATOM 652 N N . GLY A 1 85 ? -5.511 9.955 7.220 1.00 96.88 85 GLY A N 1
ATOM 653 C CA . GLY A 1 85 ? -5.477 10.988 6.188 1.00 96.88 85 GLY A CA 1
ATOM 654 C C . GLY A 1 85 ? -6.853 11.376 5.632 1.00 96.88 85 GLY A C 1
ATOM 655 O O . GLY A 1 85 ? -7.907 11.173 6.243 1.00 96.88 85 GLY A O 1
ATOM 656 N N . GLN A 1 86 ? -6.855 12.018 4.461 1.00 97.12 86 GLN A N 1
ATOM 657 C CA . GLN A 1 86 ? -8.065 12.574 3.847 1.00 97.12 86 GLN A CA 1
ATOM 658 C C . GLN A 1 86 ? -9.093 11.523 3.399 1.00 97.12 86 GLN A C 1
ATOM 660 O O . GLN A 1 86 ? -10.291 11.793 3.480 1.00 97.12 86 GLN A O 1
ATOM 665 N N . LEU A 1 87 ? -8.665 10.336 2.959 1.00 97.06 87 LEU A N 1
ATOM 666 C CA . LEU A 1 87 ? -9.572 9.256 2.563 1.00 97.06 87 LEU A CA 1
ATOM 667 C C . LEU A 1 87 ? -10.119 8.542 3.811 1.00 97.06 87 LEU A C 1
ATOM 669 O O . LEU A 1 87 ? -11.304 8.219 3.855 1.00 97.06 87 LEU A O 1
ATOM 673 N N . GLY A 1 88 ? -9.311 8.411 4.868 1.00 97.38 88 GLY A N 1
ATOM 674 C CA . GLY A 1 88 ? -9.745 7.947 6.189 1.00 97.38 88 GLY A CA 1
ATOM 675 C C . GLY A 1 88 ? -10.783 8.891 6.801 1.00 97.38 88 GLY A C 1
ATOM 676 O O . GLY A 1 88 ? -11.813 8.453 7.305 1.00 97.38 88 GLY A O 1
ATOM 677 N N . ARG A 1 89 ? -10.588 10.208 6.653 1.00 98.19 89 ARG A N 1
ATOM 678 C CA . ARG A 1 89 ? -11.566 11.235 7.046 1.00 98.19 89 ARG A CA 1
ATOM 679 C C . ARG A 1 89 ? -12.884 11.113 6.273 1.00 98.19 89 ARG A C 1
ATOM 681 O O . ARG A 1 89 ? -13.948 11.234 6.876 1.00 98.19 89 ARG A O 1
ATOM 688 N N . MET A 1 90 ? -12.826 10.859 4.963 1.00 98.12 90 MET A N 1
ATOM 689 C CA . MET A 1 90 ? -14.018 10.619 4.134 1.00 98.12 90 MET A CA 1
ATOM 690 C C . MET A 1 90 ? -14.748 9.327 4.535 1.00 98.12 90 MET A C 1
ATOM 692 O O . MET A 1 90 ? -15.976 9.319 4.591 1.00 98.12 90 MET A O 1
ATOM 696 N N . LEU A 1 91 ? -14.008 8.268 4.884 1.00 97.94 91 LEU A N 1
ATOM 697 C CA . LEU A 1 91 ? -14.555 7.015 5.413 1.00 97.94 91 LEU A CA 1
ATOM 698 C C . LEU A 1 91 ? -15.276 7.251 6.750 1.00 97.94 91 LEU A C 1
ATOM 700 O O . LEU A 1 91 ? -16.432 6.854 6.882 1.00 97.94 91 LEU A O 1
ATOM 704 N N . CYS A 1 92 ? -14.658 7.962 7.703 1.00 98.00 92 CYS A N 1
ATOM 705 C CA . CYS A 1 92 ? -15.302 8.339 8.968 1.00 98.00 92 CYS A CA 1
ATOM 706 C C . CYS A 1 92 ? -16.608 9.122 8.754 1.00 98.00 92 CYS A C 1
ATOM 708 O O . CYS A 1 92 ? -17.587 8.869 9.454 1.00 98.00 92 CYS A O 1
ATOM 710 N N . GLN A 1 93 ? -16.651 10.041 7.780 1.00 97.75 93 GLN A N 1
ATOM 711 C CA . GLN A 1 93 ? -17.870 10.791 7.468 1.00 97.75 93 GLN A CA 1
ATOM 712 C C . GLN A 1 93 ? -18.999 9.863 6.986 1.00 97.75 93 GLN A C 1
ATOM 714 O O . GLN A 1 93 ? -20.074 9.856 7.583 1.00 97.75 93 GLN A O 1
ATOM 719 N N . ALA A 1 94 ? -18.741 9.037 5.966 1.00 97.06 94 ALA A N 1
ATOM 720 C CA . ALA A 1 94 ? -19.741 8.119 5.415 1.00 97.06 94 ALA A CA 1
ATOM 721 C C . ALA A 1 94 ? -20.206 7.067 6.442 1.00 97.06 94 ALA A C 1
ATOM 723 O O . ALA A 1 94 ? -21.386 6.731 6.514 1.00 97.06 94 ALA A O 1
ATOM 724 N N . ALA A 1 95 ? -19.298 6.576 7.287 1.00 96.19 95 ALA A N 1
ATOM 725 C CA . ALA A 1 95 ? -19.631 5.645 8.359 1.00 96.19 95 ALA A CA 1
ATOM 726 C C . ALA A 1 95 ? -20.519 6.279 9.446 1.00 96.19 95 ALA A C 1
ATOM 728 O O . ALA A 1 95 ? -21.413 5.612 9.968 1.00 96.19 95 ALA A O 1
ATOM 729 N N . SER A 1 96 ? -20.325 7.568 9.750 1.00 94.06 96 SER A N 1
ATOM 730 C CA . SER A 1 96 ? -21.166 8.320 10.692 1.00 94.06 96 SER A CA 1
ATOM 731 C C . SER A 1 96 ? -22.614 8.439 10.198 1.00 94.06 96 SER A C 1
ATOM 733 O O . SER A 1 96 ? -23.549 8.205 10.964 1.00 94.06 96 SER A O 1
ATOM 735 N N . GLU A 1 97 ? -22.812 8.681 8.896 1.00 94.06 97 GLU A N 1
ATOM 736 C CA . GLU A 1 97 ? -24.135 8.684 8.244 1.00 94.06 97 GLU A CA 1
ATOM 737 C C . GLU A 1 97 ? -24.846 7.314 8.345 1.00 94.06 97 GLU A C 1
ATOM 739 O O . GLU A 1 97 ? -26.074 7.250 8.350 1.00 94.06 97 GLU A O 1
ATOM 744 N N . MET A 1 98 ? -24.084 6.223 8.502 1.00 94.06 98 MET A N 1
ATOM 745 C CA . MET A 1 98 ? -24.572 4.848 8.698 1.00 94.06 98 MET A CA 1
ATOM 746 C C . MET A 1 98 ? -24.614 4.393 10.174 1.00 94.06 98 MET A C 1
ATOM 748 O O . MET A 1 98 ? -24.863 3.218 10.439 1.00 94.06 98 MET A O 1
ATOM 752 N N . ALA A 1 99 ? -24.340 5.280 11.140 1.00 94.69 99 ALA A N 1
ATOM 753 C CA . ALA A 1 99 ? -24.192 4.960 12.570 1.00 94.69 99 ALA A CA 1
ATOM 754 C C . ALA A 1 99 ? -23.146 3.857 12.886 1.00 94.69 99 ALA A C 1
ATOM 756 O O . ALA A 1 99 ? -23.263 3.115 13.870 1.00 94.69 99 ALA A O 1
ATOM 757 N N . ILE A 1 100 ? -22.095 3.760 12.065 1.00 95.75 100 ILE A N 1
ATOM 758 C CA . ILE A 1 100 ? -20.969 2.834 12.233 1.00 95.75 100 ILE A CA 1
ATOM 759 C C . ILE A 1 100 ? -19.848 3.519 13.028 1.00 95.75 100 ILE A C 1
ATOM 761 O O . ILE A 1 100 ? -19.354 4.583 12.660 1.00 95.75 100 ILE A O 1
ATOM 765 N N . LYS A 1 101 ? -19.403 2.877 14.114 1.00 97.25 101 LYS A N 1
ATOM 766 C CA . LYS A 1 101 ? -18.272 3.336 14.932 1.00 97.25 101 LYS A CA 1
ATOM 767 C C . LYS A 1 101 ? -16.955 3.069 14.186 1.00 97.25 101 LYS A C 1
ATOM 769 O O . LYS A 1 101 ? -16.595 1.908 13.990 1.00 97.25 101 LYS A O 1
ATOM 774 N N . VAL A 1 102 ? -16.223 4.120 13.810 1.00 98.12 102 VAL A N 1
ATOM 775 C CA . VAL A 1 102 ? -14.884 4.013 13.192 1.00 98.12 102 VAL A CA 1
ATOM 776 C C . VAL A 1 102 ? -13.807 4.451 14.172 1.00 98.12 102 VAL A C 1
ATOM 778 O O . VAL A 1 102 ? -13.892 5.548 14.721 1.00 98.12 102 VAL A O 1
ATOM 781 N N . ILE A 1 103 ? -12.770 3.638 14.357 1.00 98.25 103 ILE A N 1
ATOM 782 C CA . ILE A 1 103 ? -11.545 4.035 15.058 1.00 98.25 103 ILE A CA 1
ATOM 783 C C . ILE A 1 103 ? -10.370 4.082 14.081 1.00 98.25 103 ILE A C 1
ATOM 785 O O . ILE A 1 103 ? -10.317 3.294 13.139 1.00 98.25 103 ILE A O 1
ATOM 789 N N . VAL A 1 104 ? -9.426 4.998 14.294 1.00 98.25 104 VAL A N 1
ATOM 790 C CA . VAL A 1 104 ? -8.282 5.209 13.385 1.00 98.25 104 VAL A CA 1
ATOM 791 C C . VAL A 1 104 ? -6.942 5.037 14.105 1.00 98.25 104 VAL A C 1
ATOM 793 O O . VAL A 1 104 ? -6.816 5.418 15.271 1.00 98.25 104 VAL A O 1
ATOM 796 N N . LEU A 1 105 ? -5.949 4.474 13.414 1.00 98.12 105 LEU A N 1
ATOM 797 C CA . LEU A 1 105 ? -4.545 4.423 13.833 1.00 98.12 105 LEU A CA 1
ATOM 798 C C . LEU A 1 105 ? -3.716 5.303 12.898 1.00 98.12 105 LEU A C 1
ATOM 800 O O . LEU A 1 105 ? -3.611 5.003 11.709 1.00 98.12 105 LEU A O 1
ATOM 804 N N . ASP A 1 106 ? -3.107 6.358 13.436 1.00 97.50 106 ASP A N 1
ATOM 805 C CA . ASP A 1 106 ? -2.235 7.259 12.676 1.00 97.50 106 ASP A CA 1
ATOM 806 C C . ASP A 1 106 ? -1.124 7.834 13.574 1.00 97.50 106 ASP A C 1
ATOM 808 O O . ASP A 1 106 ? -1.402 8.154 14.737 1.00 97.50 106 ASP A O 1
ATOM 812 N N . PRO A 1 107 ? 0.122 7.991 13.083 1.00 96.31 107 PRO A N 1
ATOM 813 C CA . PRO A 1 107 ? 1.218 8.550 13.873 1.00 96.31 107 PRO A CA 1
ATOM 814 C C . PRO A 1 107 ? 1.066 10.047 14.193 1.00 96.31 107 PRO A C 1
ATOM 816 O O . PRO A 1 107 ? 1.763 10.538 15.080 1.00 96.31 107 PRO A O 1
ATOM 819 N N . GLN A 1 108 ? 0.189 10.788 13.507 1.00 97.06 108 GLN A N 1
ATOM 820 C CA . GLN A 1 108 ? -0.066 12.204 13.773 1.00 97.06 108 GLN A CA 1
ATOM 821 C C . GLN 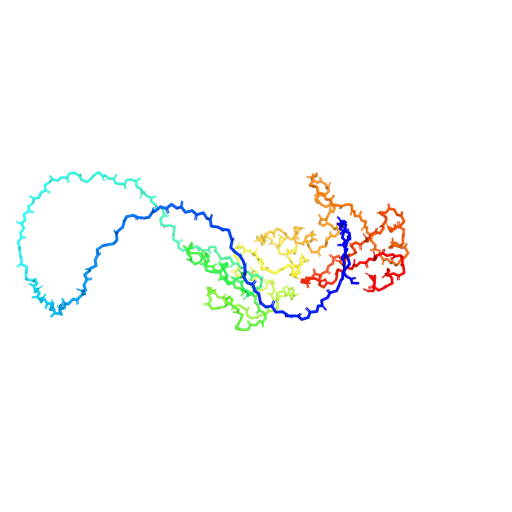A 1 108 ? -1.268 12.380 14.707 1.00 97.06 108 GLN A C 1
ATOM 823 O O . GLN A 1 108 ? -2.395 12.046 14.353 1.00 97.06 108 GLN A O 1
ATOM 828 N N . GLU A 1 109 ? -1.048 12.996 15.872 1.00 96.50 109 GLU A N 1
ATOM 829 C CA . GLU A 1 109 ? -2.092 13.321 16.865 1.00 96.50 109 GLU A CA 1
ATOM 830 C C . GLU A 1 109 ? -3.276 14.107 16.263 1.00 96.50 109 GLU A C 1
ATOM 832 O O . GLU A 1 109 ? -4.435 13.856 16.580 1.00 96.50 109 GLU A O 1
ATOM 837 N N . ASN A 1 110 ? -2.991 15.004 15.316 1.00 96.56 110 ASN A N 1
ATOM 838 C CA . ASN A 1 110 ? -3.984 15.824 14.619 1.00 96.56 110 ASN A CA 1
ATOM 839 C C . ASN A 1 110 ? -4.147 15.401 13.144 1.00 96.56 110 ASN A C 1
ATOM 841 O O . ASN A 1 110 ? -4.235 16.248 12.254 1.00 96.56 110 ASN A O 1
ATOM 845 N N . CYS A 1 111 ? -4.143 14.090 12.870 1.00 97.25 111 CYS A N 1
ATOM 846 C CA . CYS A 1 111 ? -4.430 13.560 11.535 1.00 97.25 111 CYS A CA 1
ATOM 847 C C . CYS A 1 111 ? -5.840 13.983 11.047 1.00 97.25 111 CYS A C 1
ATOM 849 O O . CYS A 1 111 ? -6.758 14.116 11.861 1.00 97.25 111 CYS A O 1
ATOM 851 N N . PRO A 1 112 ? -6.065 14.194 9.733 1.00 98.00 112 PRO A N 1
ATOM 852 C CA . PRO A 1 112 ? -7.359 14.644 9.207 1.00 98.00 112 PRO A CA 1
ATOM 853 C C . PRO A 1 112 ? -8.589 13.868 9.719 1.00 98.00 112 PRO A C 1
ATOM 855 O O . PRO A 1 112 ? -9.644 14.467 9.950 1.00 98.00 112 PRO A O 1
ATOM 858 N N . ALA A 1 113 ? -8.469 12.553 9.913 1.00 98.06 113 ALA A N 1
ATOM 859 C CA . ALA A 1 113 ? -9.551 11.673 10.338 1.00 98.06 113 ALA A CA 1
ATOM 860 C C . ALA A 1 113 ? -9.858 11.722 11.844 1.00 98.06 113 ALA A C 1
ATOM 862 O O . ALA A 1 113 ? -11.000 11.439 12.209 1.00 98.06 113 ALA A O 1
ATOM 863 N N . SER A 1 114 ? -8.916 12.109 12.720 1.00 97.38 114 SER A N 1
ATOM 864 C CA . SER A 1 114 ? -9.163 12.128 14.176 1.00 97.38 114 SER A CA 1
ATOM 865 C C . SER A 1 114 ? -10.272 13.108 14.570 1.00 97.38 114 SER A C 1
ATOM 867 O O . SER A 1 114 ? -10.998 12.866 15.528 1.00 97.38 114 SER A O 1
ATOM 869 N N . SER A 1 115 ? -10.487 14.146 13.753 1.00 95.69 115 SER A N 1
ATOM 870 C CA . SER A 1 115 ? -11.597 15.101 13.884 1.00 95.69 115 SER A CA 1
ATOM 871 C C . SER A 1 115 ? -13.007 14.513 13.693 1.00 95.69 115 SER A C 1
ATOM 873 O O . SER A 1 115 ? -13.977 15.174 14.058 1.00 95.69 115 SER A O 1
ATOM 875 N N . LEU A 1 116 ? -13.136 13.311 13.111 1.00 96.94 116 LEU A N 1
ATOM 876 C CA . LEU A 1 116 ? -14.417 12.639 12.824 1.00 96.94 116 LEU A CA 1
ATOM 877 C C . LEU A 1 116 ? -14.496 11.187 13.331 1.00 96.94 116 LEU A C 1
ATOM 879 O O . LEU A 1 116 ? -15.574 10.597 13.308 1.00 96.94 116 LEU A O 1
ATOM 883 N N . ALA A 1 117 ? -13.379 10.585 13.742 1.00 97.62 117 ALA A N 1
ATOM 884 C CA . ALA A 1 117 ? -13.350 9.216 14.248 1.00 97.62 117 ALA A CA 1
ATOM 885 C C . ALA A 1 117 ? -14.026 9.103 15.628 1.00 97.62 117 ALA A C 1
ATOM 887 O O . ALA A 1 117 ? -13.946 10.009 16.454 1.00 97.62 117 ALA A O 1
ATOM 888 N N . TYR A 1 118 ? -14.637 7.951 15.914 1.00 97.06 118 TYR A N 1
ATOM 889 C CA . TYR A 1 118 ? -15.184 7.634 17.238 1.00 97.06 118 TYR A CA 1
ATOM 890 C C . TYR A 1 118 ? -14.073 7.533 18.299 1.00 97.06 118 TYR A C 1
ATOM 892 O O . TYR A 1 118 ? -14.267 7.946 19.441 1.00 97.06 118 TYR A O 1
ATOM 900 N N . GLN A 1 119 ? -12.901 7.011 17.916 1.00 97.31 119 GLN A N 1
ATOM 901 C CA . GLN A 1 119 ? -11.654 7.093 18.685 1.00 97.31 119 GLN A CA 1
ATOM 902 C C . GLN A 1 119 ? -10.452 7.168 17.736 1.00 97.31 119 GLN A C 1
ATOM 904 O O . GLN A 1 119 ? -10.483 6.639 16.625 1.00 97.31 119 GLN A O 1
ATOM 909 N N . HIS A 1 120 ? -9.355 7.753 18.204 1.00 98.06 120 HIS A N 1
ATOM 910 C CA . HIS A 1 120 ? -8.062 7.747 17.521 1.00 98.06 120 HIS A CA 1
ATOM 911 C C . HIS A 1 120 ? -7.004 7.167 18.460 1.00 98.06 120 HIS A C 1
ATOM 913 O O . HIS A 1 120 ? -6.961 7.489 19.647 1.00 98.06 120 HIS A O 1
ATOM 919 N N . MET A 1 121 ? -6.171 6.278 17.928 1.00 98.12 121 MET A N 1
ATOM 920 C CA . MET A 1 121 ? -4.964 5.784 18.573 1.00 98.12 121 MET A CA 1
ATOM 921 C C . MET A 1 121 ? -3.757 6.407 17.870 1.00 98.12 121 MET A C 1
ATOM 923 O O . MET A 1 121 ? -3.569 6.208 16.672 1.00 98.12 121 MET A O 1
ATOM 927 N N . VAL A 1 122 ? -2.943 7.160 18.611 1.00 98.00 122 VAL A N 1
ATOM 928 C CA . VAL A 1 122 ? -1.693 7.719 18.080 1.00 98.00 122 VAL A CA 1
ATOM 929 C C . VAL A 1 122 ? -0.639 6.615 18.038 1.00 98.00 122 VAL A C 1
ATOM 931 O O . VAL A 1 122 ? -0.332 6.014 19.068 1.00 98.00 122 VAL A O 1
ATOM 934 N N . GLY A 1 123 ? -0.091 6.334 16.857 1.00 96.62 123 GLY A N 1
ATOM 935 C CA . GLY A 1 123 ? 0.930 5.302 16.677 1.00 96.62 123 GLY A CA 1
ATOM 936 C C . GLY A 1 123 ? 1.161 4.931 15.213 1.00 96.62 123 GLY A C 1
ATOM 937 O O . GLY A 1 123 ? 0.352 5.247 14.346 1.00 96.62 123 GLY A O 1
ATOM 938 N N . SER A 1 124 ? 2.278 4.261 14.923 1.00 93.94 124 SER A N 1
ATOM 939 C CA . SER A 1 124 ? 2.605 3.868 13.549 1.00 93.94 124 SER A CA 1
ATOM 940 C C . SER A 1 124 ? 1.792 2.656 13.089 1.00 93.94 124 SER A C 1
ATOM 942 O O . SER A 1 124 ? 1.788 1.621 13.754 1.00 93.94 124 SER A O 1
ATOM 944 N N . PHE A 1 125 ? 1.181 2.758 11.907 1.00 91.31 125 PHE A N 1
ATOM 945 C CA . PHE A 1 125 ? 0.590 1.625 11.188 1.00 91.31 125 PHE A CA 1
ATOM 946 C C . PHE A 1 125 ? 1.637 0.715 10.505 1.00 91.31 125 PHE A C 1
ATOM 948 O O . PHE A 1 125 ? 1.278 -0.342 9.987 1.00 91.31 125 PHE A O 1
ATOM 955 N N . ASP A 1 126 ? 2.922 1.087 10.549 1.00 88.06 126 ASP A N 1
ATOM 956 C CA . ASP A 1 126 ? 4.045 0.251 10.100 1.00 88.06 126 ASP A CA 1
ATOM 957 C C . ASP A 1 126 ? 4.659 -0.578 11.250 1.00 88.06 126 ASP A C 1
ATOM 959 O O . ASP A 1 126 ? 5.426 -1.510 11.003 1.00 88.06 126 ASP A O 1
ATOM 963 N N . ASP A 1 127 ? 4.333 -0.279 12.518 1.00 93.38 127 ASP A N 1
ATOM 964 C CA . ASP A 1 127 ? 4.763 -1.105 13.652 1.00 93.38 127 ASP A CA 1
ATOM 965 C C . ASP A 1 127 ? 3.802 -2.278 13.888 1.00 93.38 127 ASP A C 1
ATOM 967 O O . ASP A 1 127 ? 2.672 -2.121 14.358 1.00 93.38 127 ASP A O 1
ATOM 971 N N . SER A 1 128 ? 4.326 -3.483 13.657 1.00 94.88 128 SER A N 1
ATOM 972 C CA . SER A 1 128 ? 3.686 -4.769 13.947 1.00 94.88 128 SER A CA 1
ATOM 973 C C . SER A 1 128 ? 3.052 -4.841 15.345 1.00 94.88 128 SER A C 1
ATOM 975 O O . SER A 1 128 ? 2.056 -5.545 15.510 1.00 94.88 128 SER A O 1
ATOM 977 N N . THR A 1 129 ? 3.618 -4.179 16.358 1.00 96.06 129 THR A N 1
ATOM 978 C CA . THR A 1 129 ? 3.132 -4.226 17.750 1.00 96.06 129 THR A CA 1
ATOM 979 C C . THR A 1 129 ? 1.924 -3.313 17.943 1.00 96.06 129 THR A C 1
ATOM 981 O O . THR A 1 129 ? 0.863 -3.761 18.373 1.00 96.06 129 THR A O 1
ATOM 984 N N . THR A 1 130 ? 2.055 -2.048 17.546 1.00 96.56 130 THR A N 1
ATOM 985 C CA . THR A 1 130 ? 1.002 -1.027 17.580 1.00 96.56 130 THR A CA 1
ATOM 986 C C . THR A 1 130 ? -0.230 -1.472 16.790 1.00 96.56 130 THR A C 1
ATOM 988 O O . THR A 1 130 ? -1.348 -1.380 17.298 1.00 96.56 130 THR A O 1
ATOM 991 N N . VAL A 1 131 ? -0.040 -2.039 15.592 1.00 96.69 131 VAL A N 1
ATOM 992 C CA . VAL A 1 131 ? -1.134 -2.572 14.761 1.00 96.69 131 VAL A CA 1
ATOM 993 C C . VAL A 1 131 ? -1.842 -3.756 15.439 1.00 96.69 131 VAL A C 1
ATOM 995 O O . VAL A 1 131 ? -3.065 -3.853 15.359 1.00 96.69 131 VAL A O 1
ATOM 998 N N . GLN A 1 132 ? -1.124 -4.618 16.171 1.00 96.38 132 GLN A N 1
ATOM 999 C CA . GLN A 1 132 ? -1.737 -5.700 16.958 1.00 96.38 132 GLN A CA 1
ATOM 1000 C C . GLN A 1 132 ? -2.536 -5.177 18.165 1.00 96.38 132 GLN A C 1
ATOM 1002 O O . GLN A 1 132 ? -3.637 -5.663 18.417 1.00 96.38 132 GLN A O 1
ATOM 1007 N N . GLU A 1 133 ? -2.044 -4.170 18.895 1.00 97.12 133 GLU A N 1
ATOM 1008 C CA . GLU A 1 133 ? -2.792 -3.555 20.009 1.00 97.12 133 GLU A CA 1
ATOM 1009 C C . GLU A 1 133 ? -4.011 -2.738 19.545 1.00 97.12 133 GLU A C 1
ATOM 1011 O O . GLU A 1 133 ? -5.005 -2.630 20.270 1.00 97.12 133 GLU A O 1
ATOM 1016 N N . PHE A 1 134 ? -3.962 -2.192 18.329 1.00 97.75 134 PHE A N 1
ATOM 1017 C CA . PHE A 1 134 ? -5.095 -1.542 17.674 1.00 97.75 134 PHE A CA 1
ATOM 1018 C C . PHE A 1 134 ? -6.144 -2.560 17.202 1.00 97.75 134 PHE A C 1
ATOM 1020 O O . PHE A 1 134 ? -7.329 -2.406 17.501 1.00 97.75 134 PHE A O 1
ATOM 1027 N N . ALA A 1 135 ? -5.720 -3.649 16.548 1.00 97.06 135 ALA A N 1
ATOM 1028 C CA . ALA A 1 135 ? -6.610 -4.688 16.025 1.00 97.06 135 ALA A CA 1
ATOM 1029 C C . ALA A 1 135 ? -7.517 -5.316 17.101 1.00 97.06 135 ALA A C 1
ATOM 1031 O O . ALA A 1 135 ? -8.680 -5.594 16.826 1.00 97.06 135 ALA A O 1
ATOM 1032 N N . LYS A 1 136 ? -7.047 -5.442 18.353 1.00 96.31 136 LYS A N 1
ATOM 1033 C CA . LYS A 1 136 ? -7.851 -5.910 19.508 1.00 96.31 136 LYS A CA 1
ATOM 1034 C C . LYS A 1 136 ? -9.093 -5.058 19.814 1.00 96.31 136 LYS A C 1
ATOM 1036 O O . LYS A 1 136 ? -9.951 -5.493 20.575 1.00 96.31 136 LYS A O 1
ATOM 1041 N N . ARG A 1 137 ? -9.170 -3.836 19.277 1.00 95.75 137 ARG A N 1
ATOM 1042 C CA . ARG A 1 137 ? -10.281 -2.882 19.453 1.00 95.75 137 ARG A CA 1
ATOM 1043 C C . ARG A 1 137 ? -11.248 -2.870 18.261 1.00 95.75 137 ARG A C 1
ATOM 1045 O O . ARG A 1 137 ? -12.213 -2.111 18.268 1.00 95.75 137 ARG A O 1
ATOM 1052 N N . CYS A 1 138 ? -10.967 -3.672 17.236 1.00 96.69 138 CYS A N 1
ATOM 1053 C CA . CYS A 1 138 ? -11.666 -3.686 15.957 1.00 96.69 138 CYS A CA 1
ATOM 1054 C C . CYS A 1 138 ? -12.523 -4.954 15.835 1.00 96.69 138 CYS A C 1
ATOM 1056 O O . CYS A 1 138 ? -12.069 -6.042 16.175 1.00 96.69 138 CYS A O 1
ATOM 1058 N N . GLY A 1 139 ? -13.738 -4.833 15.295 1.00 96.06 139 GLY A N 1
ATOM 1059 C CA . GLY A 1 139 ? -14.506 -5.986 14.805 1.00 96.06 139 GLY A CA 1
ATOM 1060 C C . GLY A 1 139 ? -14.157 -6.345 13.354 1.00 96.06 139 GLY A C 1
ATOM 1061 O O . GLY A 1 139 ? -14.215 -7.508 12.972 1.00 96.06 139 GLY A O 1
ATOM 1062 N N . VAL A 1 140 ? -13.744 -5.348 12.565 1.00 97.31 140 VAL A N 1
ATOM 1063 C CA . VAL A 1 140 ? -13.166 -5.492 11.221 1.00 97.31 140 VAL A CA 1
ATOM 1064 C C . VAL A 1 140 ? -12.039 -4.471 11.057 1.00 97.31 140 VAL A C 1
ATOM 1066 O O . VAL A 1 140 ? -12.153 -3.344 11.544 1.00 97.31 140 VAL A O 1
ATOM 1069 N N . LEU A 1 141 ? -10.948 -4.857 10.396 1.00 97.50 141 LEU A N 1
ATOM 1070 C CA . LEU A 1 141 ? -9.791 -4.002 10.132 1.00 97.50 141 LEU A CA 1
ATOM 1071 C C . LEU A 1 141 ? -9.696 -3.676 8.637 1.00 97.50 141 LEU A C 1
ATOM 1073 O O . LEU A 1 141 ? -9.680 -4.573 7.798 1.00 97.50 141 LEU A O 1
ATOM 1077 N N . THR A 1 142 ? -9.586 -2.396 8.309 1.00 97.06 142 THR A N 1
ATOM 1078 C CA . THR A 1 142 ? -9.329 -1.882 6.961 1.00 97.06 142 THR A CA 1
ATOM 1079 C C . THR A 1 142 ? -8.208 -0.839 6.996 1.00 97.06 142 THR A C 1
ATOM 1081 O O . THR A 1 142 ? -7.604 -0.591 8.042 1.00 97.06 142 THR A O 1
ATOM 1084 N N . PHE A 1 143 ? -7.860 -0.263 5.851 1.00 94.94 143 PHE A N 1
ATOM 1085 C CA . PHE A 1 143 ? -6.713 0.630 5.707 1.00 94.94 143 PHE A CA 1
ATOM 1086 C C . PHE A 1 143 ? -6.943 1.653 4.598 1.00 94.94 143 PHE A C 1
ATOM 1088 O O . PHE A 1 143 ? -7.545 1.364 3.567 1.00 94.94 143 PHE A O 1
ATOM 1095 N N . GLU A 1 144 ? -6.443 2.858 4.836 1.00 92.94 144 GLU A N 1
ATOM 1096 C CA . GLU A 1 144 ? -6.476 3.976 3.902 1.00 92.94 144 GLU A CA 1
ATOM 1097 C C . GLU A 1 144 ? -5.320 3.916 2.893 1.00 92.94 144 GLU A C 1
ATOM 1099 O O . GLU A 1 144 ? -5.491 4.228 1.716 1.00 92.94 144 GLU A O 1
ATOM 1104 N N . ILE A 1 145 ? -4.137 3.534 3.382 1.00 87.62 145 ILE A N 1
ATOM 1105 C CA . ILE A 1 145 ? -2.850 3.667 2.698 1.00 87.62 145 ILE A CA 1
ATOM 1106 C C . ILE A 1 145 ? -2.309 2.302 2.260 1.00 87.62 145 ILE A C 1
ATOM 1108 O O . ILE A 1 145 ? -2.386 1.316 2.993 1.00 87.62 145 ILE A O 1
ATOM 1112 N N . GLU A 1 146 ? -1.701 2.226 1.076 1.00 83.38 146 GLU A N 1
ATOM 1113 C CA . GLU A 1 146 ? -1.181 0.972 0.525 1.00 83.38 146 GLU A CA 1
ATOM 1114 C C . GLU A 1 146 ? 0.151 0.517 1.148 1.00 83.38 146 GLU A C 1
ATOM 1116 O O . GLU A 1 146 ? 0.664 -0.544 0.791 1.00 83.38 146 GLU A O 1
ATOM 1121 N N . HIS A 1 147 ? 0.747 1.302 2.050 1.00 82.69 147 HIS A N 1
ATOM 1122 C CA . HIS A 1 147 ? 2.079 1.050 2.624 1.00 82.69 147 HIS A CA 1
ATOM 1123 C C . HIS A 1 147 ? 2.092 0.218 3.920 1.00 82.69 147 HIS A C 1
ATOM 1125 O O . HIS A 1 147 ? 3.169 -0.182 4.350 1.00 82.69 147 HIS A O 1
ATOM 1131 N N . VAL A 1 148 ? 0.923 -0.134 4.470 1.00 87.44 148 VAL A N 1
ATOM 1132 C CA . VAL A 1 148 ? 0.779 -0.980 5.674 1.00 87.44 148 VAL A CA 1
ATOM 1133 C C . VAL A 1 148 ? 1.532 -2.320 5.588 1.00 87.44 148 VAL A C 1
ATOM 1135 O O . VAL A 1 148 ? 1.623 -2.936 4.518 1.00 87.44 148 VAL A O 1
ATOM 1138 N N . ASP A 1 149 ? 2.021 -2.837 6.723 1.00 91.00 149 ASP A N 1
ATOM 1139 C CA . ASP A 1 149 ? 2.711 -4.135 6.750 1.00 91.00 149 ASP A CA 1
ATOM 1140 C C . ASP A 1 149 ? 1.753 -5.315 6.504 1.00 91.00 149 ASP A C 1
ATOM 1142 O O . ASP A 1 149 ? 1.161 -5.900 7.420 1.00 91.00 149 ASP A O 1
ATOM 1146 N N . ALA A 1 150 ? 1.685 -5.746 5.244 1.00 93.00 150 ALA A N 1
ATOM 1147 C CA . ALA A 1 150 ? 0.963 -6.941 4.830 1.00 93.00 150 ALA A CA 1
ATOM 1148 C C . ALA A 1 150 ? 1.422 -8.217 5.569 1.00 93.00 150 ALA A C 1
ATOM 1150 O O . ALA A 1 150 ? 0.619 -9.128 5.737 1.00 93.00 150 ALA A O 1
ATOM 1151 N N . ALA A 1 151 ? 2.669 -8.308 6.060 1.00 94.44 151 ALA A N 1
ATOM 1152 C CA . ALA A 1 151 ? 3.107 -9.458 6.859 1.00 94.44 151 ALA A CA 1
ATOM 1153 C C . ALA A 1 151 ? 2.493 -9.461 8.267 1.00 94.44 151 ALA A C 1
ATOM 1155 O O . ALA A 1 151 ? 2.342 -10.528 8.856 1.00 94.44 151 ALA A O 1
ATOM 1156 N N . THR A 1 152 ? 2.116 -8.305 8.811 1.00 94.88 152 THR A N 1
ATOM 1157 C CA . THR A 1 152 ? 1.362 -8.200 10.066 1.00 94.88 152 THR A CA 1
ATOM 1158 C C . THR A 1 152 ? -0.126 -8.429 9.840 1.00 94.88 152 THR A C 1
ATOM 1160 O O . THR A 1 152 ? -0.724 -9.187 10.602 1.00 94.88 152 THR A O 1
ATOM 1163 N N . LEU A 1 153 ? -0.706 -7.914 8.751 1.00 95.19 153 LEU A N 1
ATOM 1164 C CA . LEU A 1 153 ? -2.080 -8.260 8.362 1.00 95.19 153 LEU A CA 1
ATOM 1165 C C . LEU A 1 153 ? -2.243 -9.782 8.163 1.00 95.19 153 LEU A C 1
ATOM 1167 O O . LEU A 1 153 ? -3.164 -10.379 8.712 1.00 95.19 153 LEU A O 1
ATOM 1171 N N . GLU A 1 154 ? -1.286 -10.441 7.501 1.00 96.19 154 GLU A N 1
ATOM 1172 C CA . GLU A 1 154 ? -1.238 -11.904 7.345 1.00 96.19 154 GLU A CA 1
ATOM 1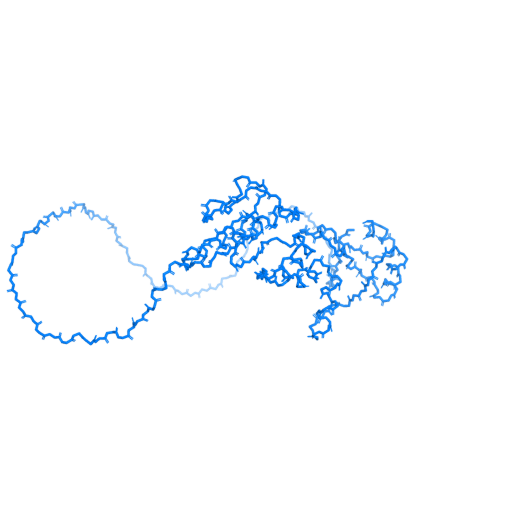173 C C . GLU A 1 154 ? -1.086 -12.685 8.669 1.00 96.19 154 GLU A C 1
ATOM 1175 O O . GLU A 1 154 ? -1.355 -13.889 8.687 1.00 96.19 154 GLU A O 1
ATOM 1180 N N . LYS A 1 155 ? -0.587 -12.071 9.754 1.00 96.06 155 LYS A N 1
ATOM 1181 C CA . LYS A 1 155 ? -0.556 -12.685 11.101 1.00 96.06 155 LYS A CA 1
ATOM 1182 C C . LYS A 1 155 ? -1.907 -12.513 11.790 1.00 96.06 155 LYS A C 1
ATOM 1184 O O . LYS A 1 155 ? -2.400 -13.467 12.380 1.00 96.06 155 LYS A O 1
ATOM 1189 N N . LEU A 1 156 ? -2.499 -11.323 11.683 1.00 96.56 156 LEU A N 1
ATOM 1190 C CA . LEU A 1 156 ? -3.797 -10.979 12.264 1.00 96.56 156 LEU A CA 1
ATOM 1191 C C . LEU A 1 156 ? -4.928 -11.837 11.677 1.00 96.56 156 LEU A C 1
ATOM 1193 O O . LEU A 1 156 ? -5.708 -12.408 12.434 1.00 96.56 156 LEU A O 1
ATOM 1197 N N . GLU A 1 157 ? -4.947 -12.048 10.358 1.00 96.88 157 GLU A N 1
ATOM 1198 C CA . GLU A 1 157 ? -5.890 -12.976 9.709 1.00 96.88 157 GLU A CA 1
ATOM 1199 C C . GLU A 1 157 ? -5.758 -14.407 10.261 1.00 96.88 157 GLU A C 1
ATOM 1201 O O . GLU A 1 157 ? -6.756 -15.058 10.563 1.00 96.88 157 GLU A O 1
ATOM 1206 N N . LYS A 1 158 ? -4.525 -14.887 10.480 1.00 96.69 158 LYS A N 1
ATOM 1207 C CA . LYS A 1 158 ? -4.251 -16.212 11.078 1.00 96.69 158 LYS A CA 1
ATOM 1208 C C . LYS A 1 158 ? -4.605 -16.292 12.570 1.00 96.69 158 LYS A C 1
ATOM 1210 O O . LYS A 1 158 ? -4.725 -17.394 13.097 1.00 96.69 158 LYS A O 1
ATOM 1215 N N . GLN A 1 159 ? -4.779 -15.152 13.238 1.00 96.00 159 GLN A N 1
ATOM 1216 C CA . GLN A 1 159 ? -5.283 -15.038 14.611 1.00 96.00 159 GLN A CA 1
ATOM 1217 C C . GLN A 1 159 ? -6.816 -14.869 14.667 1.00 96.00 159 GLN A C 1
ATOM 1219 O O . GLN A 1 159 ? -7.373 -14.805 15.760 1.00 96.00 159 GLN A O 1
ATOM 1224 N N . GLY A 1 160 ? -7.502 -14.827 13.517 1.00 96.12 160 GLY A N 1
ATOM 1225 C CA . GLY A 1 160 ? -8.959 -14.688 13.425 1.00 96.12 160 GLY A CA 1
ATOM 1226 C C . GLY A 1 160 ? -9.473 -13.246 13.350 1.00 96.12 160 GLY A C 1
ATOM 1227 O O . GLY A 1 160 ? -10.676 -13.036 13.475 1.00 96.12 160 GLY A O 1
ATOM 1228 N N . VAL A 1 161 ? -8.600 -12.254 13.142 1.00 96.75 161 VAL A N 1
ATOM 1229 C CA . VAL A 1 161 ? -9.015 -10.863 12.902 1.00 96.75 161 VAL A CA 1
ATOM 1230 C C . VAL A 1 161 ? -9.485 -10.708 11.457 1.00 96.75 161 VAL A C 1
ATOM 1232 O O . VAL A 1 161 ? -8.771 -11.059 10.515 1.00 96.75 161 VAL A O 1
ATOM 1235 N N . GLU A 1 162 ? -10.679 -10.148 11.272 1.00 97.31 162 GLU A N 1
ATOM 1236 C CA . GLU A 1 162 ? -11.258 -9.939 9.948 1.00 97.31 162 GLU A CA 1
ATOM 1237 C C . GLU A 1 162 ? -10.654 -8.696 9.275 1.00 97.31 162 GLU A C 1
ATOM 1239 O O . GLU A 1 162 ? -11.099 -7.570 9.487 1.00 97.31 162 GLU A O 1
ATOM 1244 N N . CYS A 1 163 ? -9.618 -8.899 8.458 1.00 96.81 163 CYS A N 1
ATOM 1245 C CA . CYS A 1 163 ? -9.025 -7.858 7.611 1.00 96.81 163 CYS A CA 1
ATOM 1246 C C . CYS A 1 163 ? -9.777 -7.736 6.272 1.00 96.81 163 CYS A C 1
ATOM 1248 O O . CYS A 1 163 ? -10.086 -8.756 5.648 1.00 96.81 163 CYS A O 1
ATOM 1250 N N . GLN A 1 164 ? -10.048 -6.514 5.804 1.00 96.12 164 GLN A N 1
ATOM 1251 C CA . GLN A 1 164 ? -10.705 -6.233 4.522 1.00 96.12 164 GLN A CA 1
ATOM 1252 C C . GLN A 1 164 ? -10.146 -4.969 3.827 1.00 96.12 164 GLN A C 1
ATOM 1254 O O . GLN A 1 164 ? -10.170 -3.895 4.430 1.00 96.12 164 GLN A O 1
ATOM 1259 N N . PRO A 1 165 ? -9.725 -5.041 2.545 1.00 94.94 165 PRO A N 1
ATOM 1260 C CA . PRO A 1 165 ? -9.503 -6.267 1.775 1.00 94.94 165 PRO A CA 1
ATOM 1261 C C . PRO A 1 165 ? -8.373 -7.127 2.370 1.00 94.94 165 PRO A C 1
ATOM 1263 O O . PRO A 1 165 ? -7.576 -6.661 3.183 1.00 94.94 165 PRO A O 1
ATOM 1266 N N . LYS A 1 166 ? -8.327 -8.409 1.989 1.00 96.12 166 LYS A N 1
ATOM 1267 C CA . LYS A 1 166 ? -7.419 -9.403 2.588 1.00 96.12 166 LYS A CA 1
ATOM 1268 C C . LYS A 1 166 ? -5.939 -9.051 2.415 1.00 96.12 166 LYS A C 1
ATOM 1270 O O . LYS A 1 166 ? -5.541 -8.441 1.421 1.00 96.12 166 LYS A O 1
ATOM 1275 N N . ALA A 1 167 ? -5.100 -9.503 3.344 1.00 95.25 167 ALA A N 1
ATOM 1276 C CA . ALA A 1 167 ? -3.659 -9.244 3.349 1.00 95.25 167 ALA A CA 1
ATOM 1277 C C . ALA A 1 167 ? -2.957 -9.768 2.082 1.00 95.25 167 ALA A C 1
ATOM 1279 O O . ALA A 1 167 ? -2.013 -9.153 1.584 1.00 95.25 167 ALA A O 1
ATOM 1280 N N . SER A 1 168 ? -3.465 -10.861 1.505 1.00 95.56 168 SER A N 1
ATOM 1281 C CA . SER A 1 168 ? -3.048 -11.380 0.197 1.00 95.56 168 SER A CA 1
ATOM 1282 C C . SER A 1 168 ? -3.311 -10.396 -0.952 1.00 95.56 168 SER A C 1
ATOM 1284 O O . SER A 1 168 ? -2.469 -10.260 -1.839 1.00 95.56 168 SER A O 1
ATOM 1286 N N . THR A 1 169 ? -4.418 -9.650 -0.919 1.00 95.69 169 THR A N 1
ATOM 1287 C CA . THR A 1 169 ? -4.706 -8.567 -1.873 1.00 95.69 169 THR A CA 1
ATOM 1288 C C . THR A 1 169 ? -3.712 -7.419 -1.704 1.00 95.69 169 THR A C 1
ATOM 1290 O O . THR A 1 169 ? -3.145 -6.963 -2.697 1.00 95.69 169 THR A O 1
ATOM 1293 N N . VAL A 1 170 ? -3.427 -7.004 -0.460 1.00 93.88 170 VAL A N 1
ATOM 1294 C CA . VAL A 1 170 ? -2.411 -5.972 -0.152 1.00 93.88 170 VAL A CA 1
ATOM 1295 C C . VAL A 1 170 ? -1.048 -6.367 -0.721 1.00 93.88 170 VAL A C 1
ATOM 1297 O O . VAL A 1 170 ? -0.414 -5.592 -1.436 1.00 93.88 170 VAL A O 1
ATOM 1300 N N . ARG A 1 171 ? -0.634 -7.617 -0.482 1.00 94.38 171 ARG A N 1
ATOM 1301 C CA . ARG A 1 171 ? 0.624 -8.192 -0.973 1.00 94.38 171 ARG A CA 1
ATOM 1302 C C . ARG A 1 171 ? 0.764 -8.124 -2.500 1.00 94.38 171 ARG A C 1
ATOM 1304 O O . ARG A 1 171 ? 1.880 -7.949 -2.986 1.00 94.38 171 ARG A O 1
ATOM 1311 N N . ILE A 1 172 ? -0.339 -8.259 -3.241 1.00 95.62 172 ILE A N 1
ATOM 1312 C CA . ILE A 1 172 ? -0.369 -8.174 -4.710 1.00 95.62 172 ILE A CA 1
ATOM 1313 C C . ILE A 1 172 ? -0.285 -6.715 -5.178 1.00 95.62 172 ILE A C 1
ATOM 1315 O O . ILE A 1 172 ? 0.549 -6.404 -6.028 1.00 95.62 172 ILE A O 1
ATOM 1319 N N . ILE A 1 173 ? -1.103 -5.807 -4.629 1.00 93.50 173 ILE A N 1
ATOM 1320 C CA . ILE A 1 173 ? -1.150 -4.404 -5.091 1.00 93.50 173 ILE A CA 1
ATOM 1321 C C . ILE A 1 173 ? 0.102 -3.598 -4.711 1.00 93.50 173 ILE A C 1
ATOM 1323 O O . ILE A 1 173 ? 0.469 -2.676 -5.435 1.00 93.50 173 ILE A O 1
ATOM 1327 N N . GLN A 1 174 ? 0.806 -3.980 -3.638 1.00 93.62 174 GLN A N 1
ATOM 1328 C CA . GLN A 1 174 ? 2.085 -3.378 -3.236 1.00 93.62 174 GLN A CA 1
ATOM 1329 C C . GLN A 1 174 ? 3.233 -3.612 -4.235 1.00 93.62 174 GLN A C 1
ATOM 1331 O O . GLN A 1 174 ? 4.237 -2.900 -4.176 1.00 93.62 174 GLN A O 1
ATOM 1336 N N . ASP A 1 175 ? 3.126 -4.601 -5.132 1.00 95.38 175 ASP A N 1
ATOM 1337 C CA . ASP A 1 175 ? 4.172 -4.967 -6.090 1.00 95.38 175 ASP A CA 1
ATOM 1338 C C . ASP A 1 175 ? 3.626 -4.926 -7.522 1.00 95.38 175 ASP A C 1
ATOM 1340 O O . ASP A 1 175 ? 3.007 -5.873 -8.002 1.00 95.38 175 ASP A O 1
ATOM 1344 N N . LYS A 1 176 ? 3.888 -3.829 -8.241 1.00 94.69 176 LYS A N 1
ATOM 1345 C CA . LYS A 1 176 ? 3.325 -3.547 -9.576 1.00 94.69 176 LYS A CA 1
ATOM 1346 C C . LYS A 1 176 ? 3.607 -4.635 -10.619 1.00 94.69 176 LYS A C 1
ATOM 1348 O O . LYS A 1 176 ? 2.861 -4.750 -11.590 1.00 94.69 176 LYS A O 1
ATOM 1353 N N . TYR A 1 177 ? 4.655 -5.444 -10.434 1.00 96.56 177 TYR A N 1
ATOM 1354 C CA . TYR A 1 177 ? 4.887 -6.618 -11.277 1.00 96.56 177 TYR A CA 1
ATOM 1355 C C . TYR A 1 177 ? 3.924 -7.760 -10.925 1.00 96.56 177 TYR A C 1
ATOM 1357 O O . TYR A 1 177 ? 3.303 -8.319 -11.823 1.00 96.56 177 TYR A O 1
ATOM 1365 N N . GLN A 1 178 ? 3.740 -8.068 -9.637 1.00 97.31 178 GLN A N 1
ATOM 1366 C CA . GLN A 1 178 ? 2.772 -9.081 -9.193 1.00 97.31 178 GLN A CA 1
ATOM 1367 C C . GLN A 1 178 ? 1.333 -8.671 -9.514 1.00 97.31 178 GLN A C 1
ATOM 1369 O O . GLN A 1 178 ? 0.554 -9.508 -9.956 1.00 97.31 178 GLN A O 1
ATOM 1374 N N . GLN A 1 179 ? 0.997 -7.383 -9.398 1.00 96.94 179 GLN A N 1
ATOM 1375 C CA . GLN A 1 179 ? -0.287 -6.843 -9.843 1.00 96.94 179 GLN A CA 1
ATOM 1376 C C . GLN A 1 179 ? -0.524 -7.093 -11.344 1.00 96.94 179 GLN A C 1
ATOM 1378 O O . GLN A 1 179 ? -1.584 -7.591 -11.718 1.00 96.94 179 GLN A O 1
ATOM 1383 N N . LYS A 1 180 ? 0.470 -6.823 -12.209 1.00 97.44 180 LYS A N 1
ATOM 1384 C CA . LYS A 1 180 ? 0.373 -7.145 -13.645 1.00 97.44 180 LYS A CA 1
ATOM 1385 C C . LYS A 1 180 ? 0.282 -8.653 -13.912 1.00 97.44 180 LYS A C 1
ATOM 1387 O O . LYS A 1 180 ? -0.514 -9.052 -14.753 1.00 97.44 180 LYS A O 1
ATOM 1392 N N . VAL A 1 181 ? 1.043 -9.494 -13.205 1.00 97.62 181 VAL A N 1
ATOM 1393 C CA . VAL A 1 181 ? 0.938 -10.964 -13.322 1.00 97.62 181 VAL A CA 1
ATOM 1394 C C . VAL A 1 181 ? -0.461 -11.445 -12.926 1.00 97.62 181 VAL A C 1
ATOM 1396 O O . VAL A 1 181 ? -1.068 -12.210 -13.667 1.00 97.62 181 VAL A O 1
ATOM 1399 N N . HIS A 1 182 ? -1.005 -10.952 -11.814 1.00 97.69 182 HIS A N 1
ATOM 1400 C CA . HIS A 1 182 ? -2.347 -11.289 -11.343 1.00 97.69 182 HIS A CA 1
ATOM 1401 C C . HIS A 1 182 ? -3.433 -10.867 -12.345 1.00 97.69 182 HIS A C 1
ATOM 1403 O O . HIS A 1 182 ? -4.289 -11.675 -12.691 1.00 97.69 182 HIS A O 1
ATOM 1409 N N . PHE A 1 183 ? -3.374 -9.645 -12.879 1.00 98.12 183 PHE A N 1
ATOM 1410 C CA . PHE A 1 183 ? -4.297 -9.186 -13.924 1.00 98.12 183 PHE A CA 1
ATOM 1411 C C . PHE A 1 183 ? -4.158 -9.999 -15.225 1.00 98.12 183 PHE A C 1
ATOM 1413 O O . PHE A 1 183 ? -5.165 -10.393 -15.809 1.00 98.12 183 PHE A O 1
ATOM 1420 N N . SER A 1 184 ? -2.928 -10.342 -15.624 1.00 97.31 184 SER A N 1
ATOM 1421 C CA . SER A 1 184 ? -2.649 -11.221 -16.769 1.00 97.31 184 SER A CA 1
ATOM 1422 C C . SER A 1 184 ? -3.189 -12.647 -16.599 1.00 97.31 184 SER A C 1
ATOM 1424 O O . SER A 1 184 ? -3.436 -13.308 -17.600 1.00 97.31 184 SER A O 1
ATOM 1426 N N . GLN A 1 185 ? -3.342 -13.136 -15.366 1.00 97.50 185 GLN A N 1
ATOM 1427 C CA . GLN A 1 185 ? -3.929 -14.447 -15.051 1.00 97.50 185 GLN A CA 1
ATOM 1428 C C . GLN A 1 185 ? -5.468 -14.447 -15.066 1.00 97.50 185 GLN A C 1
ATOM 1430 O O . GLN A 1 185 ? -6.065 -15.512 -14.953 1.00 97.50 185 GLN A O 1
ATOM 1435 N N . HIS A 1 186 ? -6.098 -13.274 -15.180 1.00 97.62 186 HIS A N 1
ATOM 1436 C CA . HIS A 1 186 ? -7.554 -13.089 -15.205 1.00 97.62 186 HIS A CA 1
ATOM 1437 C C . HIS A 1 186 ? -8.022 -12.427 -16.516 1.00 97.62 186 HIS A C 1
ATOM 1439 O O . HIS A 1 186 ? -9.047 -11.750 -16.536 1.00 97.62 186 HIS A O 1
ATOM 1445 N N . ASP A 1 187 ? -7.236 -12.576 -17.591 1.00 97.25 187 ASP A N 1
ATOM 1446 C CA . ASP A 1 187 ? -7.501 -12.058 -18.944 1.00 97.25 187 ASP A CA 1
ATOM 1447 C C . ASP A 1 187 ? -7.790 -10.541 -19.027 1.00 97.25 187 ASP A C 1
ATOM 1449 O O . ASP A 1 187 ? -8.375 -10.047 -19.994 1.00 97.25 187 ASP A O 1
ATOM 1453 N N . ILE A 1 188 ? -7.341 -9.765 -18.032 1.00 98.19 188 ILE A N 1
ATOM 1454 C CA . ILE A 1 188 ? -7.483 -8.305 -18.024 1.00 98.19 188 ILE A CA 1
ATOM 1455 C C . ILE A 1 188 ? -6.484 -7.708 -19.033 1.00 98.19 188 ILE A C 1
ATOM 1457 O O . ILE A 1 188 ? -5.281 -7.955 -18.902 1.00 98.19 188 ILE A O 1
ATOM 1461 N N . PRO A 1 189 ? -6.923 -6.886 -20.009 1.00 97.69 189 PRO A N 1
ATOM 1462 C CA . PRO A 1 189 ? -6.027 -6.298 -21.001 1.00 97.69 189 PRO A CA 1
ATOM 1463 C C . PRO A 1 189 ? -4.922 -5.434 -20.378 1.00 97.69 189 PRO A C 1
ATOM 1465 O O . PRO A 1 189 ? -5.186 -4.497 -19.622 1.00 97.69 189 PRO A O 1
ATOM 1468 N N . LEU A 1 190 ? -3.671 -5.717 -20.745 1.00 97.31 190 LEU A N 1
ATOM 1469 C CA . LEU A 1 190 ? -2.480 -4.997 -20.292 1.00 97.31 190 LEU A CA 1
ATOM 1470 C C . LEU A 1 190 ? -1.564 -4.647 -21.473 1.00 97.31 190 LEU A C 1
ATOM 1472 O O . LEU A 1 190 ? -1.447 -5.441 -22.404 1.00 97.31 190 LEU A O 1
ATOM 1476 N N . PRO A 1 191 ? -0.826 -3.522 -21.413 1.00 95.38 191 PRO A N 1
ATOM 1477 C CA . PRO A 1 191 ? 0.342 -3.333 -22.266 1.00 95.38 191 PRO A CA 1
ATOM 1478 C C . PRO A 1 191 ? 1.456 -4.302 -21.844 1.00 95.38 191 PRO A C 1
ATOM 1480 O O . PRO A 1 191 ? 1.609 -4.567 -20.637 1.00 95.38 191 PRO A O 1
ATOM 1483 N N . GLU A 1 192 ? 2.249 -4.768 -22.821 1.00 95.38 192 GLU A N 1
ATOM 1484 C CA . GLU A 1 192 ? 3.365 -5.701 -22.602 1.00 95.38 192 GLU A CA 1
ATOM 1485 C C . GLU A 1 192 ? 4.266 -5.265 -21.437 1.00 95.38 192 GLU A C 1
ATOM 1487 O O . GLU A 1 192 ? 4.421 -4.081 -21.109 1.00 95.38 192 GLU A O 1
ATOM 1492 N N . PHE A 1 193 ? 4.813 -6.256 -20.739 1.00 97.00 193 PHE A N 1
ATOM 1493 C CA . PHE A 1 193 ? 5.640 -6.031 -19.567 1.00 97.00 193 PHE A CA 1
ATOM 1494 C C . PHE A 1 193 ? 6.650 -7.148 -19.368 1.00 97.00 193 PHE A C 1
ATOM 1496 O O . PHE A 1 193 ? 6.433 -8.295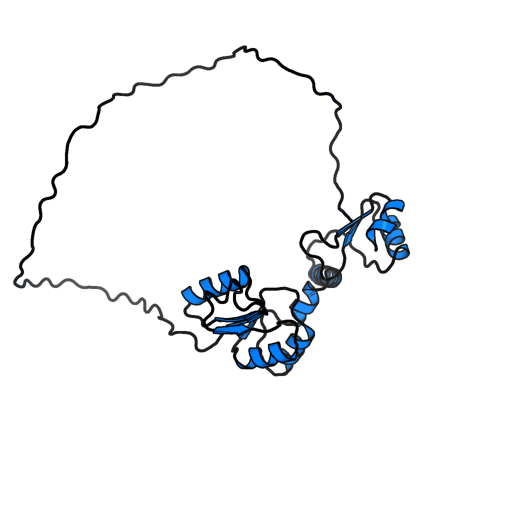 -19.751 1.00 97.00 193 PHE A O 1
ATOM 1503 N N . SER A 1 194 ? 7.754 -6.787 -18.730 1.00 96.56 194 SER A N 1
ATOM 1504 C CA . SER A 1 194 ? 8.783 -7.710 -18.282 1.00 96.56 194 SER A CA 1
ATOM 1505 C C . SER A 1 194 ? 9.234 -7.311 -16.880 1.00 96.56 194 SER A C 1
ATOM 1507 O O . SER A 1 194 ? 9.003 -6.182 -16.437 1.00 96.56 194 SER A O 1
ATOM 1509 N N . ARG A 1 195 ? 9.884 -8.239 -16.180 1.00 96.06 195 ARG A N 1
ATOM 1510 C CA . ARG A 1 195 ? 10.664 -7.934 -14.981 1.00 96.06 195 ARG A CA 1
ATOM 1511 C C . ARG A 1 195 ? 12.052 -7.482 -15.426 1.00 96.06 195 ARG A C 1
ATOM 1513 O O . ARG A 1 195 ? 12.677 -8.135 -16.254 1.00 96.06 195 ARG A O 1
ATOM 1520 N N . ILE A 1 196 ? 12.513 -6.380 -14.853 1.00 94.44 196 ILE A N 1
ATOM 1521 C CA . ILE A 1 196 ? 13.887 -5.888 -14.955 1.00 94.44 196 ILE A CA 1
ATOM 1522 C C . ILE A 1 196 ? 14.474 -5.968 -13.542 1.00 94.44 196 ILE A C 1
ATOM 1524 O O . ILE A 1 196 ? 13.755 -5.722 -12.569 1.00 94.44 196 ILE A O 1
ATOM 1528 N N . GLU A 1 197 ? 15.740 -6.367 -13.438 1.00 92.12 197 GLU A N 1
ATOM 1529 C CA . GLU A 1 197 ? 16.477 -6.465 -12.165 1.00 92.12 197 GLU A CA 1
ATOM 1530 C C . GLU A 1 197 ? 17.770 -5.640 -12.185 1.00 92.12 197 GLU A C 1
ATOM 1532 O O . GLU A 1 197 ? 18.203 -5.161 -11.143 1.00 92.12 197 GLU A O 1
ATOM 1537 N N . ASP A 1 198 ? 18.350 -5.456 -13.372 1.00 93.25 198 ASP A N 1
ATOM 1538 C CA . ASP A 1 198 ? 19.576 -4.716 -13.638 1.00 93.25 198 ASP A CA 1
ATOM 1539 C C . ASP A 1 198 ? 19.528 -4.061 -15.037 1.00 93.25 198 ASP A C 1
ATOM 1541 O O . ASP A 1 198 ? 18.580 -4.243 -15.814 1.00 93.25 198 ASP A O 1
ATOM 1545 N N . LEU A 1 199 ? 20.568 -3.290 -15.368 1.00 94.88 199 LEU A N 1
ATOM 1546 C CA . LEU A 1 199 ? 20.705 -2.601 -16.655 1.00 94.88 199 LEU A CA 1
ATOM 1547 C C . LEU A 1 199 ? 20.732 -3.570 -17.855 1.00 94.88 199 LEU A C 1
ATOM 1549 O O . LEU A 1 199 ? 20.184 -3.262 -18.911 1.00 94.88 199 LEU A O 1
ATOM 1553 N N . GLU A 1 200 ? 21.317 -4.758 -17.700 1.00 95.12 200 GLU A N 1
ATOM 1554 C CA . GLU A 1 200 ? 21.437 -5.752 -18.776 1.00 95.12 200 GLU A CA 1
ATOM 1555 C C . GLU A 1 200 ? 20.105 -6.454 -19.080 1.00 95.12 200 GLU A C 1
ATOM 1557 O O . GLU A 1 200 ? 19.805 -6.773 -20.232 1.00 95.12 200 GLU A O 1
ATOM 1562 N N . GLY A 1 201 ? 19.263 -6.663 -18.067 1.00 95.38 201 GLY A N 1
ATOM 1563 C CA . GLY A 1 201 ? 17.864 -7.041 -18.230 1.00 95.38 201 GLY A CA 1
ATOM 1564 C C . GLY A 1 201 ? 17.053 -5.935 -18.903 1.00 95.38 201 GLY A C 1
ATOM 1565 O O . GLY A 1 201 ? 16.202 -6.229 -19.740 1.00 95.38 201 GLY A O 1
ATOM 1566 N N . ALA A 1 202 ? 17.347 -4.666 -18.604 1.00 95.69 202 ALA A N 1
ATOM 1567 C CA . ALA A 1 202 ? 16.680 -3.526 -19.227 1.00 95.69 202 ALA A CA 1
ATOM 1568 C C . ALA A 1 202 ? 17.000 -3.410 -20.731 1.00 95.69 202 ALA A C 1
ATOM 1570 O O . ALA A 1 202 ? 16.079 -3.242 -21.532 1.00 95.69 202 ALA A O 1
ATOM 1571 N N . LYS A 1 203 ? 18.266 -3.610 -21.131 1.00 96.81 203 LYS A N 1
ATOM 1572 C CA . LYS A 1 203 ? 18.689 -3.679 -22.545 1.00 96.81 203 LYS A CA 1
ATOM 1573 C C . LYS A 1 203 ? 17.948 -4.763 -23.323 1.00 96.81 203 LYS A C 1
ATOM 1575 O O . LYS A 1 203 ? 17.310 -4.459 -24.323 1.00 96.81 203 LYS A O 1
ATOM 1580 N N . LYS A 1 204 ? 17.933 -6.001 -22.814 1.00 96.75 204 LYS A N 1
ATOM 1581 C CA . LYS A 1 204 ? 17.228 -7.148 -23.434 1.00 96.75 204 LYS A CA 1
ATOM 1582 C C . LYS A 1 204 ? 15.722 -6.917 -23.578 1.00 96.75 204 LYS A C 1
ATOM 1584 O O . LYS A 1 204 ? 15.081 -7.443 -24.485 1.00 96.75 204 LYS A O 1
ATOM 1589 N N . VAL A 1 205 ? 15.134 -6.125 -22.680 1.00 96.69 205 VAL A N 1
ATOM 1590 C CA . VAL A 1 205 ? 13.736 -5.689 -22.787 1.00 96.69 205 VAL A CA 1
ATOM 1591 C C . VAL A 1 205 ? 13.568 -4.612 -23.867 1.00 96.69 205 VAL A C 1
ATOM 1593 O O . VAL A 1 205 ? 12.587 -4.669 -24.604 1.00 96.69 205 VAL A O 1
ATOM 1596 N N . GLY A 1 206 ? 14.527 -3.696 -24.028 1.00 96.88 206 GLY A N 1
ATOM 1597 C CA . GLY A 1 206 ? 14.565 -2.717 -25.123 1.00 96.88 206 GLY A CA 1
ATOM 1598 C C . GLY A 1 206 ? 14.766 -3.346 -26.504 1.00 96.88 206 GLY A C 1
ATOM 1599 O O . GLY A 1 206 ? 14.068 -2.978 -27.442 1.00 96.88 206 GLY A O 1
ATOM 1600 N N . GLU A 1 207 ? 15.631 -4.357 -26.623 1.00 97.00 207 GLU A N 1
ATOM 1601 C CA . GLU A 1 207 ? 15.788 -5.173 -27.839 1.00 97.00 207 GLU A CA 1
ATOM 1602 C C . GLU A 1 207 ? 14.472 -5.856 -28.250 1.00 97.00 207 GLU A C 1
ATOM 1604 O O . GLU A 1 207 ? 14.159 -5.943 -29.437 1.00 97.00 207 GLU A O 1
ATOM 1609 N N . ARG A 1 208 ? 13.687 -6.336 -27.271 1.00 97.00 208 ARG A N 1
ATOM 1610 C CA . ARG A 1 208 ? 12.435 -7.071 -27.509 1.00 97.00 208 ARG A CA 1
ATOM 1611 C C . ARG A 1 208 ? 11.229 -6.164 -27.772 1.00 97.00 208 ARG A C 1
ATOM 1613 O O . ARG A 1 208 ? 10.449 -6.454 -28.673 1.00 97.00 208 ARG A O 1
ATOM 1620 N N . PHE A 1 209 ? 11.007 -5.145 -26.941 1.00 96.56 209 PHE A N 1
ATOM 1621 C CA . PHE A 1 209 ? 9.827 -4.270 -27.024 1.00 96.56 209 PHE A CA 1
ATOM 1622 C C . PHE A 1 209 ? 10.045 -3.055 -27.937 1.00 96.56 209 PHE A C 1
ATOM 1624 O O . PHE A 1 209 ? 9.079 -2.388 -28.306 1.00 96.56 209 PHE A O 1
ATOM 1631 N N . GLY A 1 210 ? 11.297 -2.753 -28.285 1.00 96.88 210 GLY A N 1
ATOM 1632 C CA . GLY A 1 210 ? 11.684 -1.469 -28.851 1.00 96.88 210 GLY A CA 1
ATOM 1633 C C . GLY A 1 210 ? 11.685 -0.346 -27.808 1.00 96.88 210 GLY A C 1
ATOM 1634 O O . GLY A 1 210 ? 11.353 -0.530 -26.635 1.00 96.88 210 GLY A O 1
ATOM 1635 N N . TYR A 1 211 ? 12.047 0.850 -28.263 1.00 96.62 211 TYR A N 1
ATOM 1636 C CA . TYR A 1 211 ? 11.976 2.082 -27.480 1.00 96.62 211 TYR A CA 1
ATOM 1637 C C . TYR A 1 211 ? 10.829 2.971 -27.996 1.00 96.62 211 TYR A C 1
ATOM 1639 O O . TYR A 1 211 ? 10.545 2.951 -29.196 1.00 96.62 211 TYR A O 1
ATOM 1647 N N . PRO A 1 212 ? 10.174 3.781 -27.139 1.00 96.81 212 PRO A N 1
ATOM 1648 C CA . PRO A 1 212 ? 10.515 4.064 -25.742 1.00 96.81 212 PRO A CA 1
ATOM 1649 C C . PRO A 1 212 ? 9.965 3.046 -24.726 1.00 96.81 212 PRO A C 1
ATOM 1651 O O . PRO A 1 212 ? 8.831 2.587 -24.839 1.00 96.81 212 PRO A O 1
ATOM 1654 N N . LEU A 1 213 ? 10.727 2.788 -23.660 1.00 96.69 213 LEU A N 1
ATOM 1655 C CA . LEU A 1 213 ? 10.310 1.951 -22.529 1.00 96.69 213 LEU A CA 1
ATOM 1656 C C . LEU A 1 213 ? 9.799 2.782 -21.351 1.00 96.69 213 LEU A C 1
ATOM 1658 O O . LEU A 1 213 ? 10.530 3.638 -20.874 1.00 96.69 213 LEU A O 1
ATOM 1662 N N . MET A 1 214 ? 8.619 2.455 -20.816 1.00 96.06 214 MET A N 1
ATOM 1663 C CA . MET A 1 214 ? 8.121 2.938 -19.515 1.00 96.06 214 MET A CA 1
ATOM 1664 C C . MET A 1 214 ? 8.526 1.950 -18.404 1.00 96.06 214 MET A C 1
ATOM 1666 O O . MET A 1 214 ? 7.776 1.037 -18.043 1.00 96.06 214 MET A O 1
ATOM 1670 N N . ILE A 1 215 ? 9.734 2.121 -17.875 1.00 95.31 215 ILE A N 1
ATOM 1671 C CA . ILE A 1 215 ? 10.276 1.410 -16.711 1.00 95.31 215 ILE A CA 1
ATOM 1672 C C . ILE A 1 215 ? 9.601 1.947 -15.437 1.00 95.31 215 ILE A C 1
ATOM 1674 O O . ILE A 1 215 ? 9.284 3.132 -15.332 1.00 95.31 215 ILE A O 1
ATOM 1678 N N . LYS A 1 216 ? 9.339 1.083 -14.449 1.00 94.94 216 LYS A N 1
ATOM 1679 C CA . LYS A 1 216 ? 8.746 1.479 -13.160 1.00 94.94 216 LYS A CA 1
ATOM 1680 C C . LYS A 1 216 ? 9.330 0.663 -12.015 1.00 94.94 216 LYS A C 1
ATOM 1682 O O . LYS A 1 216 ? 9.363 -0.564 -12.100 1.00 94.94 216 LYS A O 1
ATOM 1687 N N . SER A 1 217 ? 9.681 1.326 -10.913 1.00 94.38 217 SER A N 1
ATOM 1688 C CA . SER A 1 217 ? 9.930 0.644 -9.644 1.00 94.38 217 SER A CA 1
ATOM 1689 C C . SER A 1 217 ? 8.688 -0.147 -9.236 1.00 94.38 217 SER A C 1
ATOM 1691 O O . SER A 1 217 ? 7.547 0.325 -9.333 1.00 94.38 217 SER A O 1
ATOM 1693 N N . ARG A 1 218 ? 8.922 -1.378 -8.780 1.00 93.94 218 ARG A N 1
ATOM 1694 C CA . ARG A 1 218 ? 7.868 -2.325 -8.416 1.00 93.94 218 ARG A CA 1
ATOM 1695 C C . ARG A 1 218 ? 7.108 -1.919 -7.157 1.00 93.94 218 ARG A C 1
ATOM 1697 O O . ARG A 1 218 ? 5.949 -2.294 -7.044 1.00 93.94 218 ARG A O 1
ATOM 1704 N N . ARG A 1 219 ? 7.732 -1.180 -6.233 1.00 92.69 219 ARG A N 1
ATOM 1705 C CA . ARG A 1 219 ? 7.190 -0.844 -4.901 1.00 92.69 219 ARG A CA 1
ATOM 1706 C C . ARG A 1 219 ? 7.479 0.618 -4.542 1.00 92.69 219 ARG A C 1
ATOM 1708 O O . ARG A 1 219 ? 8.354 1.228 -5.148 1.00 92.69 219 ARG A O 1
ATOM 1715 N N . LEU A 1 220 ? 6.758 1.164 -3.556 1.00 86.44 220 LEU A N 1
ATOM 1716 C CA . LEU A 1 220 ? 6.971 2.510 -2.973 1.00 86.44 220 LEU A CA 1
ATOM 1717 C C . LEU A 1 220 ? 6.912 3.690 -3.977 1.00 86.44 220 LEU A C 1
ATOM 1719 O O . LEU A 1 220 ? 7.413 4.784 -3.717 1.00 86.44 220 LEU A O 1
ATOM 1723 N N . ALA A 1 221 ? 6.305 3.469 -5.145 1.00 86.12 221 ALA A N 1
ATOM 1724 C CA . ALA A 1 221 ? 6.333 4.379 -6.286 1.00 86.12 221 ALA A CA 1
ATOM 1725 C C . ALA A 1 221 ? 4.980 5.094 -6.472 1.00 86.12 221 ALA A C 1
ATOM 1727 O O . ALA A 1 221 ? 4.122 4.611 -7.217 1.00 86.12 221 ALA A O 1
ATOM 1728 N N . TYR A 1 222 ? 4.802 6.235 -5.804 1.00 84.31 222 TYR A N 1
ATOM 1729 C CA . TYR A 1 222 ? 3.611 7.098 -5.864 1.00 84.31 222 TYR A CA 1
ATOM 1730 C C . TYR A 1 222 ? 3.919 8.457 -6.528 1.00 84.31 222 TYR A C 1
ATOM 1732 O O . TYR A 1 222 ? 5.087 8.804 -6.696 1.00 84.31 222 TYR A O 1
ATOM 1740 N N . ASP A 1 223 ? 2.892 9.207 -6.949 1.00 82.81 223 ASP A N 1
ATOM 1741 C CA . ASP A 1 223 ? 2.972 10.564 -7.539 1.00 82.81 223 ASP A CA 1
ATOM 1742 C C . ASP A 1 223 ? 4.108 10.778 -8.551 1.00 82.81 223 ASP A C 1
ATOM 1744 O O . ASP A 1 223 ? 4.915 11.703 -8.470 1.00 82.81 223 ASP A O 1
ATOM 1748 N N . GLY A 1 224 ? 4.215 9.865 -9.517 1.00 84.19 224 GLY A N 1
ATOM 1749 C CA . GLY A 1 224 ? 5.241 9.921 -10.560 1.00 84.19 224 GLY A CA 1
ATOM 1750 C C . GLY A 1 224 ? 6.629 9.429 -10.127 1.00 84.19 224 GLY A C 1
ATOM 1751 O O . GLY A 1 224 ? 7.405 9.019 -10.994 1.00 84.19 224 GLY A O 1
ATOM 1752 N N . ARG A 1 225 ? 6.932 9.387 -8.822 1.00 87.56 225 ARG A N 1
ATOM 1753 C CA . ARG A 1 225 ? 8.212 8.901 -8.282 1.00 87.56 225 ARG A CA 1
ATOM 1754 C C . ARG A 1 225 ? 8.394 7.418 -8.617 1.00 87.56 225 ARG A C 1
ATOM 1756 O O . ARG A 1 225 ? 7.455 6.628 -8.529 1.00 87.56 225 ARG A O 1
ATOM 1763 N N . GLY A 1 226 ? 9.604 7.045 -9.033 1.00 90.19 226 GLY A N 1
ATOM 1764 C CA . GLY A 1 226 ? 9.916 5.682 -9.470 1.00 90.19 226 GLY A CA 1
ATOM 1765 C C . GLY A 1 226 ? 9.350 5.281 -10.844 1.00 90.19 226 GLY A C 1
ATOM 1766 O O . GLY A 1 226 ? 9.193 4.087 -11.079 1.00 90.19 226 GLY A O 1
ATOM 1767 N N . ASN A 1 227 ? 9.033 6.224 -11.744 1.00 93.38 227 ASN A N 1
ATOM 1768 C CA . ASN A 1 227 ? 8.705 5.941 -13.156 1.00 93.38 227 ASN A CA 1
ATOM 1769 C C . ASN A 1 227 ? 9.794 6.495 -14.108 1.00 93.38 227 ASN A C 1
ATOM 1771 O O . ASN A 1 227 ? 10.346 7.578 -13.873 1.00 93.38 227 ASN A O 1
ATOM 1775 N N . ALA A 1 228 ? 10.110 5.767 -15.183 1.00 94.44 228 ALA A N 1
ATOM 1776 C CA . ALA A 1 228 ? 11.318 5.952 -15.985 1.00 94.44 228 ALA A CA 1
ATOM 1777 C C . ALA A 1 228 ? 11.134 5.755 -17.513 1.00 94.44 228 ALA A C 1
ATOM 1779 O O . ALA A 1 228 ? 10.587 4.730 -17.899 1.00 94.44 228 ALA A O 1
ATOM 1780 N N . VAL A 1 229 ? 11.630 6.661 -18.391 1.00 95.88 229 VAL A N 1
ATOM 1781 C CA . VAL A 1 229 ? 11.890 6.256 -19.791 1.00 95.88 229 VAL A CA 1
ATOM 1782 C C . VAL A 1 229 ? 13.164 5.431 -19.834 1.00 95.88 229 VAL A C 1
ATOM 1784 O O . VAL A 1 229 ? 14.062 5.679 -19.038 1.00 95.88 229 VAL A O 1
ATOM 1787 N N . ALA A 1 230 ? 13.327 4.683 -20.917 1.00 96.81 230 ALA A N 1
ATOM 1788 C CA . ALA A 1 230 ? 14.422 5.027 -21.825 1.00 96.81 230 ALA A CA 1
ATOM 1789 C C . ALA A 1 230 ? 13.870 5.301 -23.242 1.00 96.81 230 ALA A C 1
ATOM 1791 O O . ALA A 1 230 ? 13.037 4.530 -23.721 1.00 96.81 230 ALA A O 1
ATOM 1792 N N . LYS A 1 231 ? 14.248 6.409 -23.903 1.00 97.38 231 LYS A N 1
ATOM 1793 C CA . LYS A 1 231 ? 13.911 6.681 -25.324 1.00 97.38 231 LYS A CA 1
ATOM 1794 C C . LYS A 1 231 ? 14.837 5.963 -26.310 1.00 97.38 231 LYS A C 1
ATOM 1796 O O . LYS A 1 231 ? 14.492 5.845 -27.482 1.00 97.38 231 LYS A O 1
ATOM 1801 N N . SER A 1 232 ? 15.989 5.519 -25.829 1.00 97.31 232 SER A N 1
ATOM 1802 C CA . SER A 1 232 ? 17.030 4.767 -26.528 1.00 97.31 232 SER A CA 1
ATOM 1803 C C . SER A 1 232 ? 17.852 4.003 -25.481 1.00 97.31 232 SER A C 1
ATOM 1805 O O . SER A 1 232 ? 17.617 4.178 -24.284 1.00 97.31 232 SER A O 1
ATOM 1807 N N . GLU A 1 233 ? 18.805 3.162 -25.885 1.00 96.56 233 GLU A N 1
ATOM 1808 C CA . GLU A 1 233 ? 19.576 2.345 -24.935 1.00 96.56 233 GLU A CA 1
ATOM 1809 C C . GLU A 1 233 ? 20.404 3.193 -23.952 1.00 96.56 233 GLU A C 1
ATOM 1811 O O . GLU A 1 233 ? 20.514 2.860 -22.774 1.00 96.56 233 GLU A O 1
ATOM 1816 N N . GLU A 1 234 ? 20.930 4.335 -24.395 1.00 95.38 234 GLU A N 1
ATOM 1817 C CA . GLU A 1 234 ? 21.804 5.202 -23.600 1.00 95.38 234 GLU A CA 1
ATOM 1818 C C . GLU A 1 234 ? 21.080 5.800 -22.379 1.00 95.38 234 GLU A C 1
ATOM 1820 O O . GLU A 1 234 ? 21.669 5.934 -21.301 1.00 95.38 234 GLU A O 1
ATOM 1825 N N . GLU A 1 235 ? 19.781 6.105 -22.516 1.00 95.88 235 GLU A N 1
ATOM 1826 C CA . GLU A 1 235 ? 18.953 6.630 -21.422 1.00 95.88 235 GLU A CA 1
ATOM 1827 C C . GLU A 1 235 ? 18.686 5.587 -20.314 1.00 95.88 235 GLU A C 1
ATOM 1829 O O . GLU A 1 235 ? 18.361 5.989 -19.193 1.00 95.88 235 GLU A O 1
ATOM 1834 N N . LEU A 1 236 ? 18.859 4.277 -20.577 1.00 94.50 236 LEU A N 1
ATOM 1835 C CA . LEU A 1 236 ? 18.569 3.194 -19.616 1.00 94.50 236 LEU A CA 1
ATOM 1836 C C . LEU A 1 236 ? 19.366 3.297 -18.314 1.00 94.50 236 LEU A C 1
ATOM 1838 O O . LEU A 1 236 ? 18.871 2.881 -17.270 1.00 94.50 236 LEU A O 1
ATOM 1842 N N . SER A 1 237 ? 20.584 3.835 -18.368 1.00 92.31 237 SER A N 1
ATOM 1843 C CA . SER A 1 237 ? 21.418 4.052 -17.179 1.00 92.31 237 SER A CA 1
ATOM 1844 C C . SER A 1 237 ? 20.654 4.873 -16.128 1.00 92.31 237 SER A C 1
ATOM 1846 O O . SER A 1 237 ? 20.284 4.350 -15.083 1.00 92.31 237 SER A O 1
ATOM 1848 N N . SER A 1 238 ? 20.241 6.088 -16.502 1.00 87.44 238 SER A N 1
ATOM 1849 C CA . SER A 1 238 ? 19.413 7.024 -15.712 1.00 87.44 238 SER A CA 1
ATOM 1850 C C . SER A 1 238 ? 17.956 6.582 -15.439 1.00 87.44 238 SER A C 1
ATOM 1852 O O . SER A 1 238 ? 17.093 7.378 -15.027 1.00 87.44 238 SER A O 1
ATOM 1854 N N . ALA A 1 239 ? 17.632 5.331 -15.763 1.00 83.88 239 ALA A N 1
ATOM 1855 C CA . ALA A 1 239 ? 16.293 4.758 -15.711 1.00 83.88 239 ALA A CA 1
ATOM 1856 C C . ALA A 1 239 ? 16.163 3.582 -14.738 1.00 83.88 239 ALA A C 1
ATOM 1858 O O . ALA A 1 239 ? 15.035 3.245 -14.372 1.00 83.88 239 ALA A O 1
ATOM 1859 N N . VAL A 1 240 ? 17.289 2.964 -14.368 1.00 81.44 240 VAL A N 1
ATOM 1860 C CA . VAL A 1 240 ? 17.365 1.707 -13.604 1.00 81.44 240 VAL A CA 1
ATOM 1861 C C . VAL A 1 240 ? 18.083 1.889 -12.249 1.00 81.44 240 VAL A C 1
ATOM 1863 O O . VAL A 1 240 ? 18.089 0.953 -11.455 1.00 81.44 240 VAL A O 1
ATOM 1866 N N . ASP A 1 241 ? 18.615 3.091 -11.978 1.00 61.16 241 ASP A N 1
ATOM 1867 C CA . ASP A 1 241 ? 19.106 3.552 -10.660 1.00 61.16 241 ASP A CA 1
ATOM 1868 C C . ASP A 1 241 ? 18.051 3.435 -9.528 1.00 61.16 241 ASP A C 1
ATOM 1870 O O . ASP A 1 241 ? 16.874 3.820 -9.758 1.00 61.16 241 ASP A O 1
#

Foldseek 3Di:
DDDDDDDDDDDDDDDDDDDDDDDDDDDDDDDDDDDDDDDDDDDDDDDDDDDDDDDDDDDDDDDDPPPPPPPDDQDPAEEEEEAQADVLLVVLVVCVVVNHAYEYEEQDPPHNNCVRHNYYDHDHLQDLVSVVVRLVVGQEYEYDDLPGPLVSQVVCVVVVHHYPPHSVVSVQVQFQVSVVVVCVVVVNDDDDDDDDDDLVSVVVVCVVVPDFDFAADGHPAPDNRRTATDRDSVRSVVNGD